Protein AF-D8R9F6-F1 (afdb_monomer_lite)

Radius of gyration: 28.14 Å; chains: 1; bounding box: 73×41×84 Å

Sequence (341 aa):
MALEGVDILVVLQFYEVEEDAKRGVTQLAKLTKAVTLGLVVPGSVVQVAYLDRQGTLKMDRLEAPGFIDITAYSWRLSGMRFYPSHFLGRLWAGAYEIVVLLDYLDFVDPVHGNTPLLAALQCQVPDLTLIKFLVDNGANATVQAKSGVYTVVHCTQTVVDALDDNGKSQAHLKSLAPKELCETENLELLKMLLQLGLSPNKAYQGILALNNALYGRNCMERLQLLLKAGADPTLQDGKGRSALKLVVSMDEQPPEVVRLVARACQERNMIDVKVNPVNTALGRACGFYEPVTCCVLIECGASPFGTFGYPPQDLHTGLKMLFALTDTPLPDCLKFQCSNE

InterPro domains:
  IPR002110 Ankyrin repeat [PS50088] (112-146)
  IPR002110 Ankyrin repeat [SM00248] (112-143)
  IPR002110 Ankyrin repeat [SM00248] (166-202)
  IPR002110 Ankyrin repeat [SM00248] (205-235)
  IPR002110 Ankyrin repeat [SM00248] (239-270)
  IPR036770 Ankyrin repeat-containing domain superfamily [G3DSA:1.25.40.20] (95-316)
  IPR036770 Ankyrin repeat-containing domain superfamily [SSF48403] (105-304)

Structure (mmCIF, N/CA/C/O backbone):
data_AF-D8R9F6-F1
#
_entry.id   AF-D8R9F6-F1
#
loop_
_atom_site.group_PDB
_atom_site.id
_atom_site.type_symbol
_atom_site.label_atom_id
_atom_site.label_alt_id
_atom_site.label_comp_id
_atom_site.label_asym_id
_atom_site.label_entity_id
_atom_site.label_seq_id
_atom_site.pdbx_PDB_ins_code
_atom_site.Cartn_x
_atom_site.Cartn_y
_atom_site.Cartn_z
_atom_site.occupancy
_atom_site.B_iso_or_equiv
_atom_site.auth_seq_id
_atom_site.auth_comp_id
_atom_site.auth_asym_id
_atom_site.auth_atom_id
_atom_site.pdbx_PDB_model_num
ATOM 1 N N . MET A 1 1 ? 17.261 -14.131 -36.207 1.00 30.00 1 MET A N 1
ATOM 2 C CA . MET A 1 1 ? 16.024 -14.169 -37.022 1.00 30.00 1 MET A CA 1
ATOM 3 C C . MET A 1 1 ? 15.838 -12.799 -37.644 1.00 30.00 1 MET A C 1
ATOM 5 O O . MET A 1 1 ? 16.129 -11.828 -36.959 1.00 30.00 1 MET A O 1
ATOM 9 N N . ALA A 1 2 ? 15.394 -12.707 -38.898 1.00 29.33 2 ALA A N 1
ATOM 10 C CA . ALA A 1 2 ? 14.917 -11.431 -39.427 1.00 29.33 2 ALA A CA 1
ATOM 11 C C . ALA A 1 2 ? 13.571 -11.111 -38.760 1.00 29.33 2 ALA A C 1
ATOM 13 O O . ALA A 1 2 ? 12.696 -11.974 -38.712 1.00 29.33 2 ALA A O 1
ATOM 14 N N . LEU A 1 3 ? 13.427 -9.902 -38.219 1.00 39.12 3 LEU A N 1
ATOM 15 C CA . LEU A 1 3 ? 12.202 -9.427 -37.571 1.00 39.12 3 LEU A CA 1
ATOM 16 C C . LEU A 1 3 ? 11.195 -8.941 -38.628 1.00 39.12 3 LEU A C 1
ATOM 18 O O . LEU A 1 3 ? 10.847 -7.765 -38.697 1.00 39.12 3 LEU A O 1
ATOM 22 N N . GLU A 1 4 ? 10.764 -9.846 -39.507 1.00 32.66 4 GLU A N 1
ATOM 23 C CA . GLU A 1 4 ? 9.734 -9.543 -40.502 1.00 32.66 4 GLU A CA 1
ATOM 24 C C . GLU A 1 4 ? 8.377 -9.386 -39.802 1.00 32.66 4 GLU A C 1
ATOM 26 O O . GLU A 1 4 ? 7.860 -10.336 -39.221 1.00 32.66 4 GLU A O 1
ATOM 31 N N . GLY A 1 5 ? 7.830 -8.165 -39.831 1.00 36.94 5 GLY A N 1
ATOM 32 C CA . GLY A 1 5 ? 6.584 -7.800 -39.147 1.00 36.94 5 GLY A CA 1
ATOM 33 C C . GLY A 1 5 ? 6.738 -6.891 -37.919 1.00 36.94 5 GLY A C 1
ATOM 34 O O . GLY A 1 5 ? 5.733 -6.584 -37.292 1.00 36.94 5 GLY A O 1
ATOM 35 N N . VAL A 1 6 ? 7.951 -6.440 -37.571 1.00 37.19 6 VAL A N 1
ATOM 36 C CA . VAL A 1 6 ? 8.135 -5.334 -36.609 1.00 37.19 6 VAL A CA 1
ATOM 37 C C . VAL A 1 6 ? 7.994 -4.011 -37.357 1.00 37.19 6 VAL A C 1
ATOM 39 O O . VAL A 1 6 ? 8.740 -3.775 -38.311 1.00 37.19 6 VAL A O 1
ATOM 42 N N . ASP A 1 7 ? 7.060 -3.150 -36.950 1.00 42.00 7 ASP A N 1
ATOM 43 C CA . ASP A 1 7 ? 6.851 -1.872 -37.629 1.00 42.00 7 ASP A CA 1
ATOM 44 C C . ASP A 1 7 ? 7.810 -0.780 -37.123 1.00 42.00 7 ASP A C 1
ATOM 46 O O . ASP A 1 7 ? 8.210 0.085 -37.917 1.00 42.00 7 ASP A O 1
ATOM 50 N N . ILE A 1 8 ? 8.253 -0.840 -35.861 1.00 47.09 8 ILE A N 1
ATOM 51 C CA . ILE A 1 8 ? 9.260 0.061 -35.295 1.00 47.09 8 ILE A CA 1
ATOM 52 C C . ILE A 1 8 ? 10.141 -0.572 -34.204 1.00 47.09 8 ILE A C 1
ATOM 54 O O . ILE A 1 8 ? 9.682 -1.071 -33.177 1.00 47.09 8 ILE A O 1
ATOM 58 N N . LEU A 1 9 ? 11.455 -0.429 -34.383 1.00 51.16 9 LEU A N 1
ATOM 59 C CA . LEU A 1 9 ? 12.498 -0.813 -33.432 1.00 51.16 9 LEU A CA 1
ATOM 60 C C . LEU A 1 9 ? 13.512 0.340 -33.305 1.00 51.16 9 LEU A C 1
ATOM 62 O O . LEU A 1 9 ? 13.879 0.946 -34.315 1.00 51.16 9 LEU A O 1
ATOM 66 N N . VAL A 1 10 ? 13.941 0.644 -32.073 1.00 55.69 10 VAL A N 1
ATOM 67 C CA . VAL A 1 10 ? 15.038 1.575 -31.765 1.00 55.69 10 VAL A CA 1
ATOM 68 C C . VAL A 1 10 ? 16.055 0.866 -30.865 1.00 55.69 10 VAL A C 1
ATOM 70 O O . VAL A 1 10 ? 15.828 0.666 -29.676 1.00 55.69 10 VAL A O 1
ATOM 73 N N . VAL A 1 11 ? 17.196 0.460 -31.420 1.00 57.38 11 VAL A N 1
ATOM 74 C CA . VAL A 1 11 ? 18.275 -0.159 -30.624 1.00 57.38 11 VAL A CA 1
ATOM 75 C C . VAL A 1 11 ? 19.188 0.929 -30.052 1.00 57.38 11 VAL A C 1
ATOM 77 O O . VAL A 1 11 ? 19.689 1.737 -30.830 1.00 57.38 11 VAL A O 1
ATOM 80 N N . LEU A 1 12 ? 19.440 0.948 -28.736 1.00 61.72 12 LEU A N 1
ATOM 81 C CA . LEU A 1 12 ? 20.473 1.793 -28.120 1.00 61.72 12 LEU A CA 1
ATOM 82 C C . LEU A 1 12 ? 21.724 0.962 -27.810 1.00 61.72 12 LEU A C 1
ATOM 84 O O . LEU A 1 12 ? 21.647 -0.036 -27.090 1.00 61.72 12 LEU A O 1
ATOM 88 N N . GLN A 1 13 ? 22.883 1.403 -28.294 1.00 61.38 13 GLN A N 1
ATOM 89 C CA . GLN A 1 13 ? 24.182 0.794 -27.987 1.00 61.38 13 GLN A CA 1
ATOM 90 C C . GLN A 1 13 ? 25.189 1.858 -27.546 1.00 61.38 13 GLN A C 1
ATOM 92 O O . GLN A 1 13 ? 25.226 2.958 -28.098 1.00 61.38 13 GLN A O 1
ATOM 97 N N . PHE A 1 14 ? 26.020 1.522 -26.560 1.00 65.19 14 PHE A N 1
ATOM 98 C CA . PHE A 1 14 ? 27.049 2.408 -26.014 1.00 65.19 14 PHE A CA 1
ATOM 99 C C . PHE A 1 14 ? 28.437 1.911 -26.415 1.00 65.19 14 PHE A C 1
ATOM 101 O O . PHE A 1 14 ? 28.716 0.716 -26.342 1.00 65.19 14 PHE A O 1
ATOM 108 N N . TYR A 1 15 ? 29.307 2.831 -26.823 1.00 66.25 15 TYR A N 1
ATOM 109 C CA . TYR A 1 15 ? 30.642 2.526 -27.335 1.00 66.25 15 TYR A CA 1
ATOM 110 C C . TYR A 1 15 ? 31.673 3.494 -26.772 1.00 66.25 15 TYR A C 1
ATOM 112 O O . TYR A 1 15 ? 31.429 4.694 -26.737 1.00 66.25 15 TYR A O 1
ATOM 120 N N . GLU A 1 16 ? 32.860 3.015 -26.418 1.00 66.75 16 GLU A N 1
ATOM 121 C CA . GLU A 1 16 ? 33.977 3.895 -26.035 1.00 66.75 16 GLU A CA 1
ATOM 122 C C . GLU A 1 16 ? 34.604 4.598 -27.257 1.00 66.75 16 GLU A C 1
ATOM 124 O O . GLU A 1 16 ? 35.175 5.681 -27.144 1.00 66.75 16 GLU A O 1
ATOM 129 N N . VAL A 1 17 ? 34.478 3.999 -28.448 1.00 74.94 17 VAL A N 1
ATOM 130 C CA . VAL A 1 17 ? 35.145 4.442 -29.681 1.00 74.94 17 VAL A CA 1
ATOM 131 C C . VAL A 1 17 ? 34.124 4.692 -30.793 1.00 74.94 17 VAL A C 1
ATOM 133 O O . VAL A 1 17 ? 33.302 3.834 -31.113 1.00 74.94 17 VAL A O 1
ATOM 136 N N . GLU A 1 18 ? 34.206 5.859 -31.443 1.00 77.00 18 GLU A N 1
ATOM 137 C CA . GLU A 1 18 ? 33.276 6.258 -32.513 1.00 77.00 18 GLU A CA 1
ATOM 138 C C . GLU A 1 18 ? 33.271 5.287 -33.709 1.00 77.00 18 GLU A C 1
ATOM 140 O O . GLU A 1 18 ? 32.223 5.031 -34.299 1.00 77.00 18 GLU A O 1
ATOM 145 N N . GLU A 1 19 ? 34.422 4.719 -34.065 1.00 79.50 19 GLU A N 1
ATOM 146 C CA . GLU A 1 19 ? 34.524 3.759 -35.170 1.00 79.50 19 GLU A CA 1
ATOM 147 C C . GLU A 1 19 ? 33.858 2.412 -34.866 1.00 79.50 19 GLU A C 1
ATOM 149 O O . GLU A 1 19 ? 33.314 1.779 -35.775 1.00 79.50 19 GLU A O 1
ATOM 154 N N . ASP A 1 20 ? 33.845 1.989 -33.602 1.00 71.75 20 ASP A N 1
ATOM 155 C CA . ASP A 1 20 ? 33.122 0.786 -33.192 1.00 71.75 20 ASP A CA 1
ATOM 156 C C . ASP A 1 20 ? 31.616 1.066 -33.111 1.00 71.75 20 ASP A C 1
ATOM 158 O O . ASP A 1 20 ? 30.827 0.225 -33.545 1.00 71.75 20 ASP A O 1
ATOM 162 N N . ALA A 1 21 ? 31.217 2.287 -32.724 1.00 70.38 21 ALA A N 1
ATOM 163 C CA . ALA A 1 21 ? 29.830 2.738 -32.836 1.00 70.38 21 ALA A CA 1
ATOM 164 C C . ALA A 1 21 ? 29.332 2.704 -34.282 1.00 70.38 21 ALA A C 1
ATOM 166 O O . ALA A 1 21 ? 28.317 2.076 -34.574 1.00 70.38 21 ALA A O 1
ATOM 167 N N . LYS A 1 22 ? 30.070 3.307 -35.223 1.00 75.44 22 LYS A N 1
ATOM 168 C CA . LYS A 1 22 ? 29.721 3.267 -36.653 1.00 75.44 22 LYS A CA 1
ATOM 169 C C . LYS A 1 22 ? 29.557 1.835 -37.151 1.00 75.44 22 LYS A C 1
ATOM 171 O O . LYS A 1 22 ? 28.577 1.550 -37.839 1.00 75.44 22 LYS A O 1
ATOM 176 N N . ARG A 1 23 ? 30.488 0.937 -36.808 1.00 73.75 23 ARG A N 1
ATOM 177 C CA . ARG A 1 23 ? 30.450 -0.473 -37.229 1.00 73.75 23 ARG A CA 1
ATOM 178 C C . ARG A 1 23 ? 29.259 -1.220 -36.631 1.00 73.75 23 ARG A C 1
ATOM 180 O O . ARG A 1 23 ? 28.492 -1.803 -37.396 1.00 73.75 23 ARG A O 1
ATOM 187 N N . GLY A 1 24 ? 29.081 -1.173 -35.313 1.00 65.81 24 GLY A N 1
ATOM 188 C CA . GLY A 1 24 ? 28.019 -1.894 -34.612 1.00 65.81 24 GLY A CA 1
ATOM 189 C C . GLY A 1 24 ? 26.623 -1.411 -35.000 1.00 65.81 24 GLY A C 1
ATOM 190 O O . GLY A 1 24 ? 25.808 -2.215 -35.447 1.00 65.81 24 GLY A O 1
ATOM 191 N N . VAL A 1 25 ? 26.387 -0.097 -34.985 1.00 71.38 25 VAL A N 1
ATOM 192 C CA . VAL A 1 25 ? 25.108 0.515 -35.387 1.00 71.38 25 VAL A CA 1
ATOM 193 C C . VAL A 1 25 ? 24.775 0.189 -36.849 1.00 71.38 25 VAL A C 1
ATOM 195 O O . VAL A 1 25 ? 23.655 -0.218 -37.152 1.00 71.38 25 VAL A O 1
ATOM 198 N N . THR A 1 26 ? 25.754 0.269 -37.761 1.00 74.56 26 THR A N 1
ATOM 199 C CA . THR A 1 26 ? 25.575 -0.133 -39.172 1.00 74.56 26 THR A CA 1
ATOM 200 C C . THR A 1 26 ? 25.244 -1.621 -39.308 1.00 74.56 26 THR A C 1
ATOM 202 O O . THR A 1 26 ? 24.436 -2.002 -40.158 1.00 74.56 26 THR A O 1
ATOM 205 N N . GLN A 1 27 ? 25.890 -2.480 -38.518 1.00 68.38 27 GLN A N 1
ATOM 206 C CA . GLN A 1 27 ? 25.684 -3.926 -38.555 1.00 68.38 27 GLN A CA 1
ATOM 207 C C . GLN A 1 27 ? 24.301 -4.304 -38.018 1.00 68.38 27 GLN A C 1
ATOM 209 O O . GLN A 1 27 ? 23.593 -5.066 -38.680 1.00 68.38 27 GLN A O 1
ATOM 214 N N . LEU A 1 28 ? 23.887 -3.746 -36.876 1.00 61.81 28 LEU A N 1
ATOM 215 C CA . LEU A 1 28 ? 22.569 -4.012 -36.308 1.00 61.81 28 LEU A CA 1
ATOM 216 C C . LEU A 1 28 ? 21.457 -3.427 -37.172 1.00 61.81 28 LEU A C 1
ATOM 218 O O . LEU A 1 28 ? 20.555 -4.178 -37.516 1.00 61.81 28 LEU A O 1
ATOM 222 N N . ALA A 1 29 ? 21.542 -2.177 -37.632 1.00 70.75 29 ALA A N 1
ATOM 223 C CA . ALA A 1 29 ? 20.505 -1.592 -38.489 1.00 70.75 29 ALA A CA 1
ATOM 224 C C . ALA A 1 29 ? 20.272 -2.394 -39.788 1.00 70.75 29 ALA A C 1
ATOM 226 O O . ALA A 1 29 ? 19.139 -2.507 -40.256 1.00 70.75 29 ALA A O 1
ATOM 227 N N . LYS A 1 30 ? 21.317 -3.026 -40.350 1.00 70.25 30 LYS A N 1
ATOM 228 C CA . LYS A 1 30 ? 21.185 -3.978 -41.473 1.00 70.25 30 LYS A CA 1
ATOM 229 C C . LYS A 1 30 ? 20.528 -5.298 -41.067 1.00 70.25 30 LYS A C 1
ATOM 231 O O . LYS A 1 30 ? 19.729 -5.831 -41.831 1.00 70.25 30 LYS A O 1
ATOM 236 N N . LEU A 1 31 ? 20.883 -5.833 -39.899 1.00 63.06 31 LEU A N 1
ATOM 237 C CA . LEU A 1 31 ? 20.352 -7.093 -39.369 1.00 63.06 31 LEU A CA 1
ATOM 238 C C . LEU A 1 31 ? 18.863 -6.976 -39.000 1.00 63.06 31 LEU A C 1
ATOM 240 O O . LEU A 1 31 ? 18.083 -7.893 -39.250 1.00 63.06 31 LEU A O 1
ATOM 244 N N . THR A 1 32 ? 18.485 -5.850 -38.397 1.00 58.47 32 THR A N 1
ATOM 245 C CA . THR A 1 32 ? 17.175 -5.611 -37.785 1.00 58.47 32 THR A CA 1
ATOM 246 C C . THR A 1 32 ? 16.224 -4.801 -38.666 1.00 58.47 32 THR A C 1
ATOM 248 O O . THR A 1 32 ? 15.028 -4.791 -38.393 1.00 58.47 32 THR A O 1
ATOM 251 N N . LYS A 1 33 ? 16.735 -4.150 -39.725 1.00 65.88 33 LYS A N 1
ATOM 252 C CA . LYS A 1 33 ? 16.010 -3.215 -40.611 1.00 65.88 33 LYS A CA 1
ATOM 253 C C . LYS A 1 33 ? 15.379 -2.024 -39.871 1.00 65.88 33 LYS A C 1
ATOM 255 O O . LYS A 1 33 ? 14.345 -1.507 -40.288 1.00 65.88 33 LYS A O 1
ATOM 260 N N . ALA A 1 34 ? 16.002 -1.587 -38.780 1.00 63.72 34 ALA A N 1
ATOM 261 C CA . ALA A 1 34 ? 15.410 -0.649 -37.835 1.00 63.72 34 ALA A CA 1
ATOM 262 C C . ALA A 1 34 ? 16.273 0.586 -37.561 1.00 63.72 34 ALA A C 1
ATOM 264 O O . ALA A 1 34 ? 17.464 0.619 -37.882 1.00 63.72 34 ALA A O 1
ATOM 265 N N . VAL A 1 35 ? 15.673 1.595 -36.923 1.00 69.31 35 VAL A N 1
ATOM 266 C CA . VAL A 1 35 ? 16.417 2.750 -36.409 1.00 69.31 35 VAL A CA 1
ATOM 267 C C . VAL A 1 35 ? 17.344 2.255 -35.294 1.00 69.31 35 VAL A C 1
ATOM 269 O O . VAL A 1 35 ? 16.955 1.450 -34.451 1.00 69.31 35 VAL A O 1
ATOM 272 N N . THR A 1 36 ? 18.603 2.677 -35.301 1.00 68.19 36 THR A N 1
ATOM 273 C CA . THR A 1 36 ? 19.603 2.267 -34.303 1.00 68.19 36 THR A CA 1
ATOM 274 C C . THR A 1 36 ? 20.408 3.491 -33.883 1.00 68.19 36 THR A C 1
ATOM 276 O O . THR A 1 36 ? 20.918 4.223 -34.727 1.00 68.19 36 THR A O 1
ATOM 279 N N . LEU A 1 37 ? 20.500 3.733 -32.579 1.00 69.69 37 LEU A N 1
ATOM 280 C CA . LEU A 1 37 ? 21.185 4.862 -31.957 1.00 69.69 37 LEU A CA 1
ATOM 281 C C . LEU A 1 37 ? 22.436 4.347 -31.234 1.00 69.69 37 LEU A C 1
ATOM 283 O O . LEU A 1 37 ? 22.344 3.702 -30.191 1.00 69.69 37 LEU A O 1
ATOM 287 N N . GLY A 1 38 ? 23.615 4.655 -31.769 1.00 68.44 38 GLY A N 1
ATOM 288 C CA . GLY A 1 38 ? 24.884 4.452 -31.073 1.00 68.44 38 GLY A CA 1
ATOM 289 C C . GLY A 1 38 ? 25.311 5.712 -30.342 1.00 68.44 38 GLY A C 1
ATOM 290 O O . GLY A 1 38 ? 25.475 6.762 -30.961 1.00 68.44 38 GLY A O 1
ATOM 291 N N . LEU A 1 39 ? 25.546 5.611 -29.041 1.00 67.25 39 LEU A N 1
ATOM 292 C CA . LEU A 1 39 ? 26.094 6.687 -28.226 1.00 67.25 39 LEU A CA 1
ATOM 293 C C . LEU A 1 39 ? 27.578 6.414 -27.966 1.00 67.25 39 LEU A C 1
ATOM 295 O O . LEU A 1 39 ? 27.941 5.330 -27.510 1.00 67.25 39 LEU A O 1
ATOM 299 N N . VAL A 1 40 ? 28.440 7.392 -28.250 1.00 66.25 40 VAL A N 1
ATOM 300 C CA . VAL A 1 40 ? 29.879 7.293 -27.958 1.00 66.25 40 VAL A CA 1
ATOM 301 C C . VAL A 1 40 ? 30.146 7.882 -26.572 1.00 66.25 40 VAL A C 1
ATOM 303 O O . VAL A 1 40 ? 29.694 8.984 -26.284 1.00 66.25 40 VAL A O 1
ATOM 306 N N . VAL A 1 41 ? 30.881 7.195 -25.701 1.00 59.16 41 VAL A N 1
ATOM 307 C CA . VAL A 1 41 ? 31.075 7.571 -24.291 1.00 59.16 41 VAL A CA 1
ATOM 308 C C . VAL A 1 41 ? 32.545 7.914 -24.010 1.00 59.16 41 VAL A C 1
ATOM 310 O O . VAL A 1 41 ? 33.410 7.115 -24.355 1.00 59.16 41 VAL A O 1
ATOM 313 N N . PRO A 1 42 ? 32.863 9.042 -23.340 1.00 51.91 42 PRO A N 1
ATOM 314 C CA . PRO A 1 42 ? 32.025 10.203 -23.035 1.00 51.91 42 PRO A CA 1
ATOM 315 C C . PRO A 1 42 ? 32.117 11.232 -24.177 1.00 51.91 42 PRO A C 1
ATOM 317 O O . PRO A 1 42 ? 32.564 12.363 -23.991 1.00 51.91 42 PRO A O 1
ATOM 320 N N . GLY A 1 43 ? 31.733 10.831 -25.388 1.00 55.69 43 GLY A N 1
ATOM 321 C CA . GLY A 1 43 ? 31.615 11.744 -26.515 1.00 55.69 43 GLY A CA 1
ATOM 322 C C . GLY A 1 43 ? 30.274 12.469 -26.471 1.00 55.69 43 GLY A C 1
ATOM 323 O O . GLY A 1 43 ? 29.232 11.864 -26.242 1.00 55.69 43 GLY A O 1
ATOM 324 N N . SER A 1 44 ? 30.251 13.754 -26.816 1.00 65.38 44 SER A N 1
ATOM 325 C CA . SER A 1 44 ? 28.993 14.465 -27.097 1.00 65.38 44 SER A CA 1
ATOM 326 C C . SER A 1 44 ? 28.320 13.985 -28.398 1.00 65.38 44 SER A C 1
ATOM 328 O O . SER A 1 44 ? 27.507 14.705 -28.960 1.00 65.38 44 SER A O 1
ATOM 330 N N . VAL A 1 45 ? 28.696 12.824 -28.938 1.00 71.19 45 VAL A N 1
ATOM 331 C CA . VAL A 1 45 ? 28.409 12.394 -30.309 1.00 71.19 45 VAL A CA 1
ATOM 332 C C . VAL A 1 45 ? 27.443 11.218 -30.288 1.00 71.19 45 VAL A C 1
ATOM 334 O O . VAL A 1 45 ? 27.756 10.157 -29.743 1.00 71.19 45 VAL A O 1
ATOM 337 N N . VAL A 1 46 ? 26.292 11.389 -30.937 1.00 76.25 46 VAL A N 1
ATOM 338 C CA . VAL A 1 46 ? 25.341 10.302 -31.198 1.00 76.25 46 VAL A CA 1
ATOM 339 C C . VAL A 1 46 ? 25.343 9.974 -32.688 1.00 76.25 46 VAL A C 1
ATOM 341 O O . VAL A 1 46 ? 25.245 10.864 -33.531 1.00 76.25 46 VAL A O 1
ATOM 344 N N . GLN A 1 47 ? 25.473 8.689 -33.002 1.00 82.00 47 GLN A N 1
ATOM 345 C CA . GLN A 1 47 ? 25.400 8.119 -34.345 1.00 82.00 47 GLN A CA 1
ATOM 346 C C . GLN A 1 47 ? 24.008 7.507 -34.535 1.00 82.00 47 GLN A C 1
ATOM 348 O O . GLN A 1 47 ? 23.605 6.639 -33.762 1.00 82.00 47 GLN A O 1
ATOM 353 N N . VAL A 1 48 ? 23.272 7.937 -35.555 1.00 80.00 48 VAL A N 1
ATOM 354 C CA . VAL A 1 48 ? 21.902 7.492 -35.840 1.00 80.00 48 VAL A CA 1
ATOM 355 C C . VAL A 1 48 ? 21.878 6.745 -37.168 1.00 80.00 48 VAL A C 1
ATOM 357 O O . VAL A 1 48 ? 22.002 7.360 -38.224 1.00 80.00 48 VAL A O 1
ATOM 360 N N . ALA A 1 49 ? 21.689 5.427 -37.135 1.00 79.88 49 ALA A N 1
ATOM 361 C CA . ALA A 1 49 ? 21.331 4.648 -38.315 1.00 79.88 49 ALA A CA 1
ATOM 362 C C . ALA A 1 49 ? 19.815 4.615 -38.501 1.00 79.88 49 ALA A C 1
ATOM 364 O O . ALA A 1 49 ? 19.069 4.426 -37.539 1.00 79.88 49 ALA A O 1
ATOM 365 N N . TYR A 1 50 ? 19.358 4.712 -39.744 1.00 79.81 50 TYR A N 1
ATOM 366 C CA . TYR A 1 50 ? 17.948 4.553 -40.097 1.00 79.81 50 TYR A CA 1
ATOM 367 C C . TYR A 1 50 ? 17.791 4.103 -41.551 1.00 79.81 50 TYR A C 1
ATOM 369 O O . TYR A 1 50 ? 18.707 4.251 -42.360 1.00 79.81 50 TYR A O 1
ATOM 377 N N . LEU A 1 51 ? 16.630 3.545 -41.895 1.00 76.19 51 LEU A N 1
ATOM 378 C CA . LEU A 1 51 ? 16.265 3.282 -43.287 1.00 76.19 51 LEU A CA 1
ATOM 379 C C . LEU A 1 51 ? 15.436 4.451 -43.822 1.00 76.19 51 LEU A C 1
ATOM 381 O O . LEU A 1 51 ? 14.448 4.850 -43.206 1.00 76.19 51 LEU A O 1
ATOM 385 N N . ASP A 1 52 ? 15.816 4.990 -44.978 1.00 75.94 52 ASP A N 1
ATOM 386 C CA . ASP A 1 52 ? 14.993 5.978 -45.674 1.00 75.94 52 ASP A CA 1
ATOM 387 C C . ASP A 1 52 ? 13.754 5.339 -46.336 1.00 75.94 52 ASP A C 1
ATOM 389 O O . ASP A 1 52 ? 13.540 4.125 -46.306 1.00 75.94 52 ASP A O 1
ATOM 393 N N . ARG A 1 53 ? 12.913 6.163 -46.978 1.00 71.62 53 ARG A N 1
ATOM 394 C CA . ARG A 1 53 ? 11.684 5.700 -47.657 1.00 71.62 53 ARG A CA 1
ATOM 395 C C . ARG A 1 53 ? 11.928 4.711 -48.807 1.00 71.62 53 ARG A C 1
ATOM 397 O O . ARG A 1 53 ? 10.965 4.127 -49.293 1.00 71.62 53 ARG A O 1
ATOM 404 N N . GLN A 1 54 ? 13.169 4.549 -49.263 1.00 77.81 54 GLN A N 1
ATOM 405 C CA . GLN A 1 54 ? 13.567 3.598 -50.303 1.00 77.81 54 GLN A CA 1
ATOM 406 C C . GLN A 1 54 ? 14.193 2.325 -49.703 1.00 77.81 54 GLN A C 1
ATOM 408 O O . GLN A 1 54 ? 14.644 1.458 -50.447 1.00 77.81 54 GLN A O 1
ATOM 413 N N . GLY A 1 55 ? 14.233 2.200 -48.371 1.00 72.25 55 GLY A N 1
ATOM 414 C CA . GLY A 1 55 ? 14.903 1.105 -47.670 1.00 72.25 55 GLY A CA 1
ATOM 415 C C . GLY A 1 55 ? 16.428 1.226 -47.670 1.00 72.25 55 GLY A C 1
ATOM 416 O O . GLY A 1 55 ? 17.113 0.252 -47.358 1.00 72.25 55 GLY A O 1
ATOM 417 N N . THR A 1 56 ? 16.981 2.393 -48.020 1.00 80.75 56 THR A N 1
ATOM 418 C CA . THR A 1 56 ? 18.432 2.613 -48.027 1.00 80.75 56 THR A CA 1
ATOM 419 C C . THR A 1 56 ? 18.896 3.013 -46.635 1.00 80.75 56 THR A C 1
ATOM 421 O O . THR A 1 56 ? 18.342 3.930 -46.031 1.00 80.75 56 THR A O 1
ATOM 424 N N . LEU A 1 57 ? 19.949 2.359 -46.140 1.00 81.12 57 LEU A N 1
ATOM 425 C CA . LEU A 1 57 ? 20.569 2.723 -44.870 1.00 81.12 57 LEU A CA 1
ATOM 426 C C . LEU A 1 57 ? 21.221 4.111 -44.955 1.00 81.12 57 LEU A C 1
ATOM 428 O O . LEU A 1 57 ? 22.065 4.365 -45.819 1.00 81.12 57 LEU A O 1
ATOM 432 N N . LYS A 1 58 ? 20.850 4.981 -44.021 1.00 85.62 58 LYS A N 1
ATOM 433 C CA . LYS A 1 58 ? 21.431 6.299 -43.767 1.00 85.62 58 LYS A CA 1
ATOM 434 C C . LYS A 1 58 ? 22.063 6.323 -42.378 1.00 85.62 58 LYS A C 1
ATOM 436 O O . LYS A 1 58 ? 21.707 5.521 -41.518 1.00 85.62 58 LYS A O 1
ATOM 441 N N . MET A 1 59 ? 23.024 7.225 -42.206 1.00 85.00 59 MET A N 1
ATOM 442 C CA . MET A 1 59 ? 23.820 7.407 -40.995 1.00 85.00 59 MET A CA 1
ATOM 443 C C . MET A 1 59 ? 23.990 8.904 -40.755 1.00 85.00 59 MET A C 1
ATOM 445 O O . MET A 1 59 ? 24.693 9.552 -41.530 1.00 85.00 59 MET A O 1
ATOM 449 N N . ASP A 1 60 ? 23.399 9.423 -39.684 1.00 86.44 60 ASP A N 1
ATOM 450 C CA . ASP A 1 60 ? 23.553 10.818 -39.267 1.00 86.44 60 ASP A CA 1
ATOM 451 C C . ASP A 1 60 ? 24.359 10.912 -37.967 1.00 86.44 60 ASP A C 1
ATOM 453 O O . ASP A 1 60 ? 24.239 10.072 -37.074 1.00 86.44 60 ASP A O 1
ATOM 457 N N . ARG A 1 61 ? 25.192 11.952 -37.854 1.00 86.88 61 ARG A N 1
ATOM 458 C CA . ARG A 1 61 ? 26.043 12.227 -36.688 1.00 86.88 61 ARG A CA 1
ATOM 459 C C . ARG A 1 61 ? 25.575 13.520 -36.036 1.00 86.88 61 ARG A C 1
ATOM 461 O O . ARG A 1 61 ? 25.579 14.568 -36.676 1.00 86.88 61 ARG A O 1
ATOM 468 N N . LEU A 1 62 ? 25.183 13.441 -34.770 1.00 82.62 62 LEU A N 1
ATOM 469 C CA . LEU A 1 62 ? 24.679 14.566 -33.989 1.00 82.62 62 LEU A CA 1
ATOM 470 C C . LEU A 1 62 ? 25.684 14.922 -32.894 1.00 82.62 62 LEU A C 1
ATOM 472 O O . LEU A 1 62 ? 26.010 14.078 -32.059 1.00 82.62 62 LEU A O 1
ATOM 476 N N . GLU A 1 63 ? 26.153 16.168 -32.885 1.00 80.94 63 GLU A N 1
ATOM 477 C CA . GLU A 1 63 ? 27.065 16.692 -31.863 1.00 80.94 63 GLU A CA 1
ATOM 478 C C . GLU A 1 63 ? 26.294 17.503 -30.810 1.00 80.94 63 GLU A C 1
ATOM 480 O O . GLU A 1 63 ? 25.484 18.369 -31.132 1.00 80.94 63 GLU A O 1
ATOM 485 N N . ALA A 1 64 ? 26.526 17.168 -29.541 1.00 73.25 64 ALA A N 1
ATOM 486 C CA . ALA A 1 64 ? 25.849 17.664 -28.343 1.00 73.25 64 ALA A CA 1
ATOM 487 C C . ALA A 1 64 ? 24.302 17.777 -28.430 1.00 73.25 64 ALA A C 1
ATOM 489 O O . ALA A 1 64 ? 23.749 18.785 -27.979 1.00 73.25 64 ALA A O 1
ATOM 490 N N . PRO A 1 65 ? 23.564 16.778 -28.968 1.00 73.06 65 PRO A N 1
ATOM 491 C CA . PRO A 1 65 ? 22.110 16.865 -29.075 1.00 73.06 65 PRO A CA 1
ATOM 492 C C . PRO A 1 65 ? 21.446 16.902 -27.690 1.00 73.06 65 PRO A C 1
ATOM 494 O O . PRO A 1 65 ? 21.454 15.915 -26.954 1.00 73.06 65 PRO A O 1
ATOM 497 N N . GLY A 1 66 ? 20.812 18.031 -27.354 1.00 67.06 66 GLY A N 1
ATOM 498 C CA . GLY A 1 66 ? 20.005 18.158 -26.132 1.00 67.06 66 GLY A CA 1
ATOM 499 C C . GLY A 1 66 ? 18.792 17.218 -26.122 1.00 67.06 66 GLY A C 1
ATOM 500 O O . GLY A 1 66 ? 18.377 16.750 -25.064 1.00 67.06 66 GLY A O 1
ATOM 501 N N . PHE A 1 67 ? 18.263 16.908 -27.308 1.00 67.62 67 PHE A N 1
ATOM 502 C CA . PHE A 1 67 ? 17.381 15.777 -27.584 1.00 67.62 67 PHE A CA 1
ATOM 503 C C . PHE A 1 67 ? 17.519 15.369 -29.058 1.00 67.62 67 PHE A C 1
ATOM 505 O O . PHE A 1 67 ? 18.038 16.130 -29.875 1.00 67.62 67 PHE A O 1
ATOM 512 N N . ILE A 1 68 ? 17.042 14.175 -29.393 1.00 71.19 68 ILE A N 1
ATOM 513 C CA . ILE A 1 68 ? 16.973 13.625 -30.746 1.00 71.19 68 ILE A CA 1
ATOM 514 C C . ILE A 1 68 ? 15.498 13.411 -31.067 1.00 71.19 68 ILE A C 1
ATOM 516 O O . ILE A 1 68 ? 14.823 12.627 -30.401 1.00 71.19 68 ILE A O 1
ATOM 520 N N . ASP A 1 69 ? 14.983 14.129 -32.061 1.00 71.81 69 ASP A N 1
ATOM 521 C CA . ASP A 1 69 ? 13.610 13.947 -32.526 1.00 71.81 69 ASP A CA 1
ATOM 522 C C . ASP A 1 69 ? 13.541 12.694 -33.410 1.00 71.81 69 ASP A C 1
ATOM 524 O O . ASP A 1 69 ? 14.065 12.681 -34.526 1.00 71.81 69 ASP A O 1
ATOM 528 N N . ILE A 1 70 ? 12.947 11.610 -32.905 1.00 69.56 70 ILE A N 1
ATOM 529 C CA . ILE A 1 70 ? 12.970 10.321 -33.612 1.00 69.56 70 ILE A CA 1
ATOM 530 C C . ILE A 1 70 ? 12.019 10.325 -34.824 1.00 69.56 70 ILE A C 1
ATOM 532 O O . ILE A 1 70 ? 12.174 9.505 -35.733 1.00 69.56 70 ILE A O 1
ATOM 536 N N . THR A 1 71 ? 11.108 11.308 -34.908 1.00 65.56 71 THR A N 1
ATOM 537 C CA . THR A 1 71 ? 10.240 11.532 -36.081 1.00 65.56 71 THR A CA 1
ATOM 538 C C . THR A 1 71 ? 11.032 11.778 -37.363 1.00 65.56 71 THR A C 1
ATOM 540 O O . THR A 1 71 ? 10.587 11.393 -38.446 1.00 65.56 71 THR A O 1
ATOM 543 N N . ALA A 1 72 ? 12.214 12.395 -37.248 1.00 71.25 72 ALA A N 1
ATOM 544 C CA . ALA A 1 72 ? 13.079 12.716 -38.379 1.00 71.25 72 ALA A CA 1
ATOM 545 C C . ALA A 1 72 ? 13.622 11.450 -39.066 1.00 71.25 72 ALA A C 1
ATOM 547 O O . ALA A 1 72 ? 13.846 11.447 -40.276 1.00 71.25 72 ALA A O 1
ATOM 548 N N . TYR A 1 73 ? 13.786 10.371 -38.295 1.00 74.25 73 TYR A N 1
ATOM 549 C CA . TYR A 1 73 ? 14.397 9.111 -38.724 1.00 74.25 73 TYR A CA 1
ATOM 550 C C . TYR A 1 73 ? 13.364 8.030 -39.054 1.00 74.25 73 TYR A C 1
ATOM 552 O O . TYR A 1 73 ? 13.646 7.125 -39.838 1.00 74.25 73 TYR A O 1
ATOM 560 N N . SER A 1 74 ? 12.150 8.131 -38.505 1.00 64.25 74 SER A N 1
ATOM 561 C CA . SER A 1 74 ? 11.012 7.309 -38.910 1.00 64.25 74 SER A CA 1
ATOM 562 C C . SER A 1 74 ? 9.702 8.082 -38.799 1.00 64.25 74 SER A C 1
ATOM 564 O O . SER A 1 74 ? 9.292 8.501 -37.719 1.00 64.25 74 SER A O 1
ATOM 566 N N . TRP A 1 75 ? 8.975 8.174 -39.915 1.00 57.28 75 TRP A N 1
ATOM 567 C CA . TRP A 1 75 ? 7.630 8.764 -39.967 1.00 57.28 75 TRP A CA 1
ATOM 568 C C . TRP A 1 75 ? 6.606 8.019 -39.095 1.00 57.28 75 TRP A C 1
ATOM 570 O O . TRP A 1 75 ? 5.547 8.565 -38.800 1.00 57.28 75 TRP A O 1
ATOM 580 N N . ARG A 1 76 ? 6.926 6.785 -38.683 1.00 50.38 76 ARG A N 1
ATOM 581 C CA . ARG A 1 76 ? 6.116 5.963 -37.777 1.00 50.38 76 ARG A CA 1
ATOM 582 C C . ARG A 1 76 ? 6.242 6.405 -36.309 1.00 50.38 76 ARG A C 1
ATOM 584 O O . ARG A 1 76 ? 5.385 6.068 -35.508 1.00 50.38 76 ARG A O 1
ATOM 591 N N . LEU A 1 77 ? 7.269 7.192 -35.963 1.00 50.59 77 LEU A N 1
ATOM 592 C CA . LEU A 1 77 ? 7.589 7.641 -34.598 1.00 50.59 77 LEU A CA 1
ATOM 593 C C . LEU A 1 77 ? 7.061 9.048 -34.277 1.00 50.59 77 LEU A C 1
ATOM 595 O O . LEU A 1 77 ? 7.761 9.861 -33.673 1.00 50.59 77 LEU A O 1
ATOM 599 N N . SER A 1 78 ? 5.838 9.364 -34.712 1.00 51.00 78 SER A N 1
ATOM 600 C CA . SER A 1 78 ? 5.242 10.705 -34.605 1.00 51.00 78 SER A CA 1
ATOM 601 C C . SER A 1 78 ? 5.237 11.257 -33.168 1.00 51.00 78 SER A C 1
ATOM 603 O O . SER A 1 78 ? 4.633 10.663 -32.280 1.00 51.00 78 SER A O 1
ATOM 605 N N . GLY A 1 79 ? 5.848 12.429 -32.957 1.00 51.56 79 GLY A N 1
ATOM 606 C CA . GLY A 1 79 ? 5.873 13.151 -31.676 1.00 51.56 79 GLY A CA 1
ATOM 607 C C . GLY A 1 79 ? 7.004 12.780 -30.705 1.00 51.56 79 GLY A C 1
ATOM 608 O O . GLY A 1 79 ? 7.054 13.342 -29.611 1.00 51.56 79 GLY A O 1
ATOM 609 N N . MET A 1 80 ? 7.909 11.864 -31.065 1.00 53.44 80 MET A N 1
ATOM 610 C CA . MET A 1 80 ? 8.853 11.270 -30.109 1.00 53.44 80 MET A CA 1
ATOM 611 C C . MET A 1 80 ? 10.205 11.983 -30.007 1.00 53.44 80 MET A C 1
ATOM 613 O O . MET A 1 80 ? 10.865 12.253 -31.008 1.00 53.44 80 MET A O 1
ATOM 617 N N . ARG A 1 81 ? 10.673 12.200 -28.770 1.00 61.06 81 ARG A N 1
ATOM 618 C CA . ARG A 1 81 ? 11.986 12.788 -28.460 1.00 61.06 81 ARG A CA 1
ATOM 619 C C . ARG A 1 81 ? 12.780 11.889 -27.518 1.00 61.06 81 ARG A C 1
ATOM 621 O O . ARG A 1 81 ? 12.324 11.579 -26.421 1.00 61.06 81 ARG A O 1
ATOM 628 N N . PHE A 1 82 ? 13.979 11.511 -27.939 1.00 64.06 82 PHE A N 1
ATOM 629 C CA . PHE A 1 82 ? 14.968 10.797 -27.136 1.00 64.06 82 PHE A CA 1
ATOM 630 C C . PHE A 1 82 ? 15.935 11.792 -26.483 1.00 64.06 82 PHE A C 1
ATOM 632 O O . PHE A 1 82 ? 16.347 12.756 -27.121 1.00 64.06 82 PHE A O 1
ATOM 639 N N . TYR A 1 83 ? 16.328 11.559 -25.231 1.00 63.25 83 TYR A N 1
ATOM 640 C CA . TYR A 1 83 ? 17.195 12.461 -24.466 1.00 63.25 83 TYR A CA 1
ATOM 641 C C . TYR A 1 83 ? 18.490 11.730 -24.067 1.00 63.25 83 TYR A C 1
ATOM 643 O O . TYR A 1 83 ? 18.503 11.025 -23.056 1.00 63.25 83 TYR A O 1
ATOM 651 N N . PRO A 1 84 ? 19.592 11.879 -24.836 1.00 58.81 84 PRO A N 1
ATOM 652 C CA . PRO A 1 84 ? 20.855 11.171 -24.585 1.00 58.81 84 PRO A CA 1
ATOM 653 C C . PRO A 1 84 ? 21.411 11.390 -23.171 1.00 58.81 84 PRO A C 1
ATOM 655 O O . PRO A 1 84 ? 21.964 10.479 -22.557 1.00 58.81 84 PRO A O 1
ATOM 658 N N . SER A 1 85 ? 21.208 12.593 -22.629 1.00 54.94 85 SER A N 1
ATOM 659 C CA . SER A 1 85 ? 21.623 13.000 -21.283 1.00 54.94 85 SER A CA 1
ATOM 660 C C . SER A 1 85 ? 21.045 12.136 -20.159 1.00 54.94 85 SER A C 1
ATOM 662 O O . SER A 1 85 ? 21.696 12.004 -19.126 1.00 54.94 85 SER A O 1
ATOM 664 N N . HIS A 1 86 ? 19.873 11.517 -20.346 1.00 53.50 86 HIS A N 1
ATOM 665 C CA . HIS A 1 86 ? 19.262 10.652 -19.328 1.00 53.50 86 HIS A CA 1
ATOM 666 C C . HIS A 1 86 ? 20.079 9.365 -19.117 1.00 53.50 86 HIS A C 1
ATOM 668 O O . HIS A 1 86 ? 20.169 8.856 -18.005 1.00 53.50 86 HIS A O 1
ATOM 674 N N . PHE A 1 87 ? 20.749 8.876 -20.165 1.00 50.81 87 PHE A N 1
ATOM 675 C CA . PHE A 1 87 ? 21.533 7.638 -20.125 1.00 50.81 87 PHE A CA 1
ATOM 676 C C . PHE A 1 87 ? 23.012 7.871 -19.776 1.00 50.81 87 PHE A C 1
ATOM 678 O O . PHE A 1 87 ? 23.675 6.981 -19.244 1.00 50.81 87 PHE A O 1
ATOM 685 N N . LEU A 1 88 ? 23.527 9.085 -20.001 1.00 47.41 88 LEU A N 1
ATOM 686 C CA . LEU A 1 88 ? 24.937 9.461 -19.801 1.00 47.41 88 LEU A CA 1
ATOM 687 C C . LEU A 1 88 ? 25.383 9.582 -18.325 1.00 47.41 88 LEU A C 1
ATOM 689 O O . LEU A 1 88 ? 26.501 10.018 -18.062 1.00 47.41 88 LEU A O 1
ATOM 693 N N . GLY A 1 89 ? 24.536 9.213 -17.356 1.00 41.66 89 GLY A N 1
ATOM 694 C CA . GLY A 1 89 ? 24.804 9.425 -15.929 1.00 41.66 89 GLY A CA 1
ATOM 695 C C . GLY A 1 89 ? 25.163 8.194 -15.087 1.00 41.66 89 GLY A C 1
ATOM 696 O O . GLY A 1 89 ? 25.948 8.337 -14.151 1.00 41.66 89 GLY A O 1
ATOM 697 N N . ARG A 1 90 ? 24.529 7.024 -15.304 1.00 42.00 90 ARG A N 1
ATOM 698 C CA . ARG A 1 90 ? 24.462 5.966 -14.257 1.00 42.00 90 ARG A CA 1
ATOM 699 C C . ARG A 1 90 ? 24.464 4.494 -14.712 1.00 42.00 90 ARG A C 1
ATOM 701 O O . ARG A 1 90 ? 24.277 3.619 -13.877 1.00 42.00 90 ARG A O 1
ATOM 708 N N . LEU A 1 91 ? 24.755 4.186 -15.977 1.00 39.81 91 LEU A N 1
ATOM 709 C CA . LEU A 1 91 ? 24.852 2.799 -16.485 1.00 39.81 91 LEU A CA 1
ATOM 710 C C . LEU A 1 91 ? 26.255 2.164 -16.313 1.00 39.81 91 LEU A C 1
ATOM 712 O O . LEU A 1 91 ? 26.694 1.358 -17.123 1.00 39.81 91 LEU A O 1
ATOM 716 N N . TRP A 1 92 ? 26.990 2.524 -15.258 1.00 43.12 92 TRP A N 1
ATOM 717 C CA . TRP A 1 92 ? 28.409 2.158 -15.066 1.00 43.12 92 TRP A CA 1
ATOM 718 C C . TRP A 1 92 ? 28.639 0.762 -14.441 1.00 43.12 92 TRP A C 1
ATOM 720 O O . TRP A 1 92 ? 29.674 0.514 -13.826 1.00 43.12 92 TRP A O 1
ATOM 730 N N . ALA A 1 93 ? 27.684 -0.163 -14.575 1.00 33.75 93 ALA A N 1
ATOM 731 C CA . ALA A 1 93 ? 27.735 -1.499 -13.967 1.00 33.75 93 ALA A CA 1
ATOM 732 C C . ALA A 1 93 ? 27.234 -2.596 -14.927 1.00 33.75 93 ALA A C 1
ATOM 734 O O . ALA A 1 93 ? 26.295 -3.332 -14.624 1.00 33.75 93 ALA A O 1
ATOM 735 N N . GLY A 1 94 ? 27.876 -2.683 -16.094 1.00 34.78 94 GLY A N 1
ATOM 736 C CA . GLY A 1 94 ? 27.573 -3.652 -17.151 1.00 34.78 94 GLY A CA 1
ATOM 737 C C . GLY A 1 94 ? 27.192 -2.963 -18.459 1.00 34.78 94 GLY A C 1
ATOM 738 O O . GLY A 1 94 ? 26.417 -2.011 -18.466 1.00 34.78 94 GLY A O 1
ATOM 739 N N . ALA A 1 95 ? 27.752 -3.439 -19.572 1.00 32.97 95 ALA A N 1
ATOM 740 C CA . ALA A 1 95 ? 27.394 -2.965 -20.903 1.00 32.97 95 ALA A CA 1
ATOM 741 C C . ALA A 1 95 ? 26.034 -3.557 -21.312 1.00 32.97 95 ALA A C 1
ATOM 743 O O . ALA A 1 95 ? 25.974 -4.627 -21.913 1.00 32.97 95 ALA A O 1
ATOM 744 N N . TYR A 1 96 ? 24.947 -2.874 -20.955 1.00 38.34 96 TYR A N 1
ATOM 745 C CA . TYR A 1 96 ? 23.599 -3.241 -21.387 1.00 38.34 96 TYR A CA 1
ATOM 746 C C . TYR A 1 96 ? 23.284 -2.593 -22.739 1.00 38.34 96 TYR A C 1
ATOM 748 O O . TYR A 1 96 ? 23.280 -1.366 -22.864 1.00 38.34 96 TYR A O 1
ATOM 756 N N . GLU A 1 97 ? 22.972 -3.412 -23.744 1.00 38.59 97 GLU A N 1
ATOM 757 C CA . GLU A 1 97 ? 22.259 -2.945 -24.933 1.00 38.59 97 GLU A CA 1
ATOM 758 C C . GLU A 1 97 ? 20.815 -2.640 -24.523 1.00 38.59 97 GLU A C 1
ATOM 760 O O . GLU A 1 97 ? 20.055 -3.543 -24.174 1.00 38.59 97 GLU A O 1
ATOM 765 N N . ILE A 1 98 ? 20.418 -1.367 -24.536 1.00 41.84 98 ILE A N 1
ATOM 766 C CA . ILE A 1 98 ? 19.042 -0.992 -24.200 1.00 41.84 98 ILE A CA 1
ATOM 767 C C . ILE A 1 98 ? 18.235 -1.019 -25.498 1.00 41.84 98 ILE A C 1
ATOM 769 O O . ILE A 1 98 ? 18.144 -0.037 -26.235 1.00 41.84 98 ILE A O 1
ATOM 773 N N . VAL A 1 99 ? 17.654 -2.177 -25.801 1.00 42.41 99 VAL A N 1
ATOM 774 C CA . VAL A 1 99 ? 16.752 -2.347 -26.945 1.00 42.41 99 VAL A CA 1
ATOM 775 C C . VAL A 1 99 ? 15.402 -1.702 -26.615 1.00 42.41 99 VAL A C 1
ATOM 777 O O . VAL A 1 99 ? 14.550 -2.308 -25.969 1.00 42.41 99 VAL A O 1
ATOM 780 N N . VAL A 1 100 ? 15.192 -0.463 -27.067 1.00 45.41 100 VAL A N 1
ATOM 781 C CA . VAL A 1 100 ? 13.907 0.245 -26.960 1.00 45.41 100 VAL A CA 1
ATOM 782 C C . VAL A 1 100 ? 13.074 -0.057 -28.206 1.00 45.41 100 VAL A C 1
ATOM 784 O O . VAL A 1 100 ? 12.935 0.743 -29.132 1.00 45.41 100 VAL A O 1
ATOM 787 N N . LEU A 1 101 ? 12.496 -1.254 -28.247 1.00 47.34 101 LEU A N 1
ATOM 788 C CA . LEU A 1 101 ? 11.385 -1.515 -29.155 1.00 47.34 101 LEU A CA 1
ATOM 789 C C . LEU A 1 101 ? 10.204 -0.643 -28.725 1.00 47.34 101 LEU A C 1
ATOM 791 O O . LEU A 1 101 ? 9.697 -0.793 -27.621 1.00 47.34 101 LEU A O 1
ATOM 795 N N . LEU A 1 102 ? 9.754 0.262 -29.590 1.00 42.06 102 LEU A N 1
ATOM 796 C CA . LEU A 1 102 ? 8.603 1.116 -29.278 1.00 42.06 102 LEU A CA 1
ATOM 797 C C . LEU A 1 102 ? 7.275 0.400 -29.572 1.00 42.06 102 LEU A C 1
ATOM 799 O O . LEU A 1 102 ? 6.306 0.623 -28.857 1.00 42.06 102 LEU A O 1
ATOM 803 N N . ASP A 1 103 ? 7.283 -0.574 -30.491 1.00 38.16 103 ASP A N 1
ATOM 804 C CA . ASP A 1 103 ? 6.206 -1.568 -30.642 1.00 38.16 103 ASP A CA 1
ATOM 805 C C . ASP A 1 103 ? 6.261 -2.691 -29.583 1.00 38.16 103 ASP A C 1
ATOM 807 O O . ASP A 1 103 ? 5.306 -3.447 -29.427 1.00 38.16 103 ASP A O 1
ATOM 811 N N . TYR A 1 104 ? 7.384 -2.838 -28.868 1.00 45.19 104 TYR A N 1
ATOM 812 C CA . TYR A 1 104 ? 7.557 -3.813 -27.784 1.00 45.19 104 TYR A CA 1
ATOM 813 C C . TYR A 1 104 ? 8.253 -3.145 -26.587 1.00 45.19 104 TYR A C 1
ATOM 815 O O . TYR A 1 104 ? 9.357 -3.527 -26.196 1.00 45.19 104 TYR A O 1
ATOM 823 N N . LEU A 1 105 ? 7.580 -2.195 -25.935 1.00 49.09 105 LEU A N 1
ATOM 824 C CA . LEU A 1 105 ? 7.968 -1.763 -24.578 1.00 49.09 105 LEU A CA 1
ATOM 825 C C . LEU A 1 105 ? 7.954 -2.937 -23.575 1.00 49.09 105 LEU A C 1
ATOM 827 O O . LEU A 1 105 ? 8.590 -2.894 -22.522 1.00 49.09 105 LEU A O 1
ATOM 831 N N . ASP A 1 106 ? 7.266 -3.999 -23.985 1.00 49.22 106 ASP A N 1
ATOM 832 C CA . ASP A 1 106 ? 7.102 -5.295 -23.349 1.00 49.22 106 ASP A CA 1
ATOM 833 C C . ASP A 1 106 ? 8.067 -6.356 -23.910 1.00 49.22 106 ASP A C 1
ATOM 835 O O . ASP A 1 106 ? 7.915 -7.548 -23.637 1.00 49.22 106 ASP A O 1
ATOM 839 N N . PHE A 1 107 ? 9.051 -5.952 -24.726 1.00 49.56 107 PHE A N 1
ATOM 840 C CA . PHE A 1 107 ? 10.122 -6.835 -25.180 1.00 49.56 107 PHE A CA 1
ATOM 841 C C . PHE A 1 107 ? 10.813 -7.413 -23.963 1.00 49.56 107 PHE A C 1
ATOM 843 O O . PHE A 1 107 ? 11.266 -6.667 -23.099 1.00 49.56 107 PHE A O 1
ATOM 850 N N . VAL A 1 108 ? 10.928 -8.734 -23.923 1.00 50.44 108 VAL A N 1
ATOM 851 C CA . VAL A 1 108 ? 11.663 -9.380 -22.855 1.00 50.44 108 VAL A CA 1
ATOM 852 C C . VAL A 1 108 ? 13.045 -9.761 -23.343 1.00 50.44 108 VAL A C 1
ATOM 854 O O . VAL A 1 108 ? 13.191 -10.566 -24.264 1.00 50.44 108 VAL A O 1
ATOM 857 N N . ASP A 1 109 ? 14.042 -9.176 -22.689 1.00 44.31 109 ASP A N 1
ATOM 858 C CA . ASP A 1 109 ? 15.445 -9.471 -22.916 1.00 44.31 109 ASP A CA 1
ATOM 859 C C . ASP A 1 109 ? 15.722 -10.985 -22.774 1.00 44.31 109 ASP A C 1
ATOM 861 O O . ASP A 1 109 ? 15.387 -11.574 -21.739 1.00 44.31 109 ASP A O 1
ATOM 865 N N . PRO A 1 110 ? 16.331 -11.634 -23.786 1.00 38.34 110 PRO A N 1
ATOM 866 C CA . PRO A 1 110 ? 16.585 -13.072 -23.774 1.00 38.34 110 PRO A CA 1
ATOM 867 C C . PRO A 1 110 ? 17.699 -13.510 -22.810 1.00 38.34 110 PRO A C 1
ATOM 869 O O . PRO A 1 110 ? 17.875 -14.713 -22.631 1.00 38.34 110 PRO A O 1
ATOM 872 N N . VAL A 1 111 ? 18.463 -12.586 -22.213 1.00 38.97 111 VAL A N 1
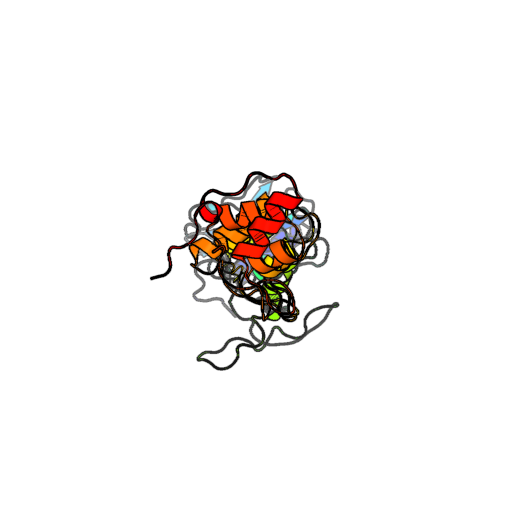ATOM 873 C CA . VAL A 1 111 ? 19.547 -12.910 -21.265 1.00 38.97 111 VAL A CA 1
ATOM 874 C C . VAL A 1 111 ? 19.031 -12.975 -19.824 1.00 38.97 111 VAL A C 1
ATOM 876 O O . VAL A 1 111 ? 19.404 -13.873 -19.070 1.00 38.97 111 VAL A O 1
ATOM 879 N N . HIS A 1 112 ? 18.165 -12.040 -19.438 1.00 44.16 112 HIS A N 1
ATOM 880 C CA . HIS A 1 112 ? 17.710 -11.834 -18.062 1.00 44.16 112 HIS A CA 1
ATOM 881 C C . HIS A 1 112 ? 16.217 -12.087 -17.852 1.00 44.16 112 HIS A C 1
ATOM 883 O O . HIS A 1 112 ? 15.779 -12.218 -16.709 1.00 44.16 112 HIS A O 1
ATOM 889 N N . GLY A 1 113 ? 15.414 -12.141 -18.915 1.00 45.50 113 GLY A N 1
ATOM 890 C CA . GLY A 1 113 ? 13.968 -12.276 -18.782 1.00 45.50 113 GLY A CA 1
ATOM 891 C C . GLY A 1 113 ? 13.275 -11.010 -18.260 1.00 45.50 113 GLY A C 1
ATOM 892 O O . GLY A 1 113 ? 12.219 -11.098 -17.642 1.00 45.50 113 GLY A O 1
ATOM 893 N N . ASN A 1 114 ? 13.845 -9.826 -18.489 1.00 49.03 114 ASN A N 1
ATOM 894 C CA . ASN A 1 114 ? 13.260 -8.558 -18.050 1.00 49.03 114 ASN A CA 1
ATOM 895 C C . ASN A 1 114 ? 12.678 -7.758 -19.222 1.00 49.03 114 ASN A C 1
ATOM 897 O O . ASN A 1 114 ? 13.297 -7.672 -20.281 1.00 49.03 114 ASN A O 1
ATOM 901 N N . THR A 1 115 ? 11.536 -7.096 -19.003 1.00 56.84 115 THR A N 1
ATOM 902 C CA . THR A 1 115 ? 11.159 -5.932 -19.822 1.00 56.84 115 THR A CA 1
ATOM 903 C C . THR A 1 115 ? 12.027 -4.723 -19.447 1.00 56.84 115 THR A C 1
ATOM 905 O O . THR A 1 115 ? 12.515 -4.661 -18.310 1.00 56.84 115 THR A O 1
ATOM 908 N N . PRO A 1 116 ? 12.194 -3.718 -20.330 1.00 58.09 116 PRO A N 1
ATOM 909 C CA . PRO A 1 116 ? 12.857 -2.456 -19.996 1.00 58.09 116 PRO A CA 1
ATOM 910 C C . PRO A 1 116 ? 12.347 -1.815 -18.695 1.00 58.09 116 PRO A C 1
ATOM 912 O O . PRO A 1 116 ? 13.136 -1.288 -17.911 1.00 58.09 116 PRO A O 1
ATOM 915 N N . LEU A 1 117 ? 11.039 -1.910 -18.427 1.00 59.94 117 LEU A N 1
ATOM 916 C CA . LEU A 1 117 ? 10.425 -1.398 -17.200 1.00 59.94 117 LEU A CA 1
ATOM 917 C C . LEU A 1 117 ? 10.828 -2.211 -15.960 1.00 59.94 117 LEU A C 1
ATOM 919 O O . LEU A 1 117 ? 11.171 -1.625 -14.933 1.00 59.94 117 LEU A O 1
ATOM 923 N N . LEU A 1 118 ? 10.833 -3.545 -16.046 1.00 57.56 118 LEU A N 1
ATOM 924 C CA . LEU A 1 118 ? 11.278 -4.405 -14.943 1.00 57.56 118 LEU A CA 1
ATOM 925 C C . LEU A 1 118 ? 12.768 -4.208 -14.639 1.00 57.56 118 LEU A C 1
ATOM 927 O O . LEU A 1 118 ? 13.134 -4.115 -13.469 1.00 57.56 118 LEU A O 1
ATOM 931 N N . ALA A 1 119 ? 13.611 -4.059 -15.665 1.00 57.31 119 ALA A N 1
ATOM 932 C CA . ALA A 1 119 ? 15.028 -3.744 -15.492 1.00 57.31 119 ALA A CA 1
ATOM 933 C C . ALA A 1 119 ? 15.230 -2.387 -14.786 1.00 57.31 119 ALA A C 1
ATOM 935 O O . ALA A 1 119 ? 15.976 -2.306 -13.812 1.00 57.31 119 ALA A O 1
ATOM 936 N N . ALA A 1 120 ? 14.509 -1.339 -15.206 1.00 60.16 120 ALA A N 1
ATOM 937 C CA . ALA A 1 120 ? 14.589 -0.012 -14.588 1.00 60.16 120 ALA A CA 1
ATOM 938 C C . ALA A 1 120 ? 14.131 0.009 -13.113 1.00 60.16 120 ALA A C 1
ATOM 940 O O . ALA A 1 120 ? 14.662 0.785 -12.315 1.00 60.16 120 ALA A O 1
ATOM 941 N N . LEU A 1 121 ? 13.175 -0.851 -12.742 1.00 60.19 121 LEU A N 1
ATOM 942 C CA . LEU A 1 121 ? 12.693 -1.020 -11.365 1.00 60.19 121 LEU A CA 1
ATOM 943 C C . LEU A 1 121 ? 13.634 -1.859 -10.481 1.00 60.19 121 LEU A C 1
ATOM 945 O O . LEU A 1 121 ? 13.659 -1.651 -9.271 1.00 60.19 121 LEU A O 1
ATOM 949 N N . GLN A 1 122 ? 14.402 -2.788 -11.058 1.00 55.44 122 GLN A N 1
ATOM 950 C CA . GLN A 1 122 ? 15.348 -3.653 -10.331 1.00 55.44 122 GLN A CA 1
ATOM 951 C C . GLN A 1 122 ? 16.692 -2.968 -10.011 1.00 55.44 122 GLN A C 1
ATOM 953 O O . GLN A 1 122 ? 17.475 -3.485 -9.212 1.00 55.44 122 GLN A O 1
ATOM 958 N N . CYS A 1 123 ? 16.969 -1.801 -10.599 1.00 53.94 123 CYS A N 1
ATOM 959 C CA . CYS A 1 123 ? 18.150 -0.997 -10.291 1.00 53.94 123 CYS A CA 1
ATOM 960 C C . CYS A 1 123 ? 18.203 -0.577 -8.810 1.00 53.94 123 CYS A C 1
ATOM 962 O O . CYS A 1 123 ? 17.227 -0.070 -8.262 1.00 53.94 123 CYS A O 1
ATOM 964 N N . GLN A 1 124 ? 19.388 -0.670 -8.187 1.00 51.06 124 GLN A N 1
ATOM 965 C CA . GLN A 1 124 ? 19.622 -0.251 -6.790 1.00 51.06 124 GLN A CA 1
ATOM 966 C C . GLN A 1 124 ? 19.215 1.212 -6.519 1.00 51.06 124 GLN A C 1
ATOM 968 O O . GLN A 1 124 ? 18.843 1.565 -5.401 1.00 51.06 124 GLN A O 1
ATOM 973 N N . VAL A 1 125 ? 19.280 2.062 -7.548 1.00 51.66 125 VAL A N 1
ATOM 974 C CA . VAL A 1 125 ? 18.693 3.404 -7.558 1.00 51.66 125 VAL A CA 1
ATOM 975 C C . VAL A 1 125 ? 17.787 3.499 -8.791 1.00 51.66 125 VAL A C 1
ATOM 977 O O . VAL A 1 125 ? 18.315 3.645 -9.894 1.00 51.66 125 VAL A O 1
ATOM 980 N N . PRO A 1 126 ? 16.453 3.406 -8.638 1.00 53.34 126 PRO A N 1
ATOM 981 C CA . PRO A 1 126 ? 15.522 3.482 -9.762 1.00 53.34 126 PRO A CA 1
ATOM 982 C C . PRO A 1 126 ? 15.592 4.848 -10.458 1.00 53.34 126 PRO A C 1
ATOM 984 O O . PRO A 1 126 ? 15.416 5.888 -9.814 1.00 53.34 126 PRO A O 1
ATOM 987 N N . ASP A 1 127 ? 15.833 4.865 -11.772 1.00 56.56 127 ASP A N 1
ATOM 988 C CA . ASP A 1 127 ? 15.771 6.100 -12.558 1.00 56.56 127 ASP A CA 1
ATOM 989 C C . ASP A 1 127 ? 14.309 6.453 -12.839 1.00 56.56 127 ASP A C 1
ATOM 991 O O . ASP A 1 127 ? 13.666 5.913 -13.740 1.00 56.56 127 ASP A O 1
ATOM 995 N N . LEU A 1 128 ? 13.791 7.393 -12.049 1.00 55.28 128 LEU A N 1
ATOM 996 C CA . LEU A 1 128 ? 12.416 7.871 -12.158 1.00 55.28 128 LEU A CA 1
ATOM 997 C C . LEU A 1 128 ? 12.117 8.498 -13.529 1.00 55.28 128 LEU A C 1
ATOM 999 O O . LEU A 1 128 ? 10.967 8.490 -13.955 1.00 55.28 128 LEU A O 1
ATOM 1003 N N . THR A 1 129 ? 13.127 9.021 -14.228 1.00 52.78 129 THR A N 1
ATOM 1004 C CA . THR A 1 129 ? 12.980 9.634 -15.557 1.00 52.78 129 THR A CA 1
ATOM 1005 C C . THR A 1 129 ? 12.781 8.565 -16.621 1.00 52.78 129 THR A C 1
ATOM 1007 O O . THR A 1 129 ? 11.895 8.697 -17.464 1.00 52.78 129 THR A O 1
ATOM 1010 N N . LEU A 1 130 ? 13.567 7.486 -16.554 1.00 57.94 130 LEU A N 1
ATOM 1011 C CA . LEU A 1 130 ? 13.427 6.320 -17.424 1.00 57.94 130 LEU A CA 1
ATOM 1012 C C . LEU A 1 130 ? 12.126 5.563 -17.137 1.00 57.94 130 LEU A C 1
ATOM 1014 O O . LEU A 1 130 ? 11.392 5.253 -18.070 1.00 57.94 130 LEU A O 1
ATOM 1018 N N . ILE A 1 131 ? 11.800 5.321 -15.863 1.00 61.94 131 ILE A N 1
ATOM 1019 C CA . ILE A 1 131 ? 10.537 4.681 -15.462 1.00 61.94 131 ILE A CA 1
ATOM 1020 C C . ILE A 1 131 ? 9.358 5.505 -15.970 1.00 61.94 131 ILE A C 1
ATOM 1022 O O . ILE A 1 131 ? 8.489 4.957 -16.641 1.00 61.94 131 ILE A O 1
ATOM 1026 N N . LYS A 1 132 ? 9.353 6.823 -15.732 1.00 54.59 132 LYS A N 1
ATOM 1027 C CA . LYS A 1 132 ? 8.306 7.707 -16.244 1.00 54.59 132 LYS A CA 1
ATOM 1028 C C . LYS A 1 132 ? 8.221 7.673 -17.769 1.00 54.59 132 LYS A C 1
ATOM 1030 O O . LYS A 1 132 ? 7.124 7.549 -18.289 1.00 54.59 132 LYS A O 1
ATOM 1035 N N . PHE A 1 133 ? 9.344 7.738 -18.485 1.00 55.66 133 PHE A N 1
ATOM 1036 C CA . PHE A 1 133 ? 9.349 7.637 -19.946 1.00 55.66 133 PHE A CA 1
ATOM 1037 C C . PHE A 1 133 ? 8.718 6.322 -20.427 1.00 55.66 133 PHE A C 1
ATOM 1039 O O . PHE A 1 133 ? 7.892 6.339 -21.335 1.00 55.66 133 PHE A O 1
ATOM 1046 N N . LEU A 1 134 ? 9.053 5.191 -19.804 1.00 61.00 134 LEU A N 1
ATOM 1047 C CA . LEU A 1 134 ? 8.479 3.889 -20.146 1.00 61.00 134 LEU A CA 1
ATOM 1048 C C . LEU A 1 134 ? 6.971 3.833 -19.834 1.00 61.00 134 LEU A C 1
ATOM 1050 O O . LEU A 1 134 ? 6.195 3.401 -20.683 1.00 61.00 134 LEU A O 1
ATOM 1054 N N . VAL A 1 135 ? 6.543 4.334 -18.670 1.00 57.59 135 VAL A N 1
ATOM 1055 C CA . VAL A 1 135 ? 5.125 4.428 -18.264 1.00 57.59 135 VAL A CA 1
ATOM 1056 C C . VAL A 1 135 ? 4.328 5.326 -19.218 1.00 57.59 135 VAL A C 1
ATOM 1058 O O . VAL A 1 135 ? 3.292 4.902 -19.724 1.00 57.59 135 VAL A O 1
ATOM 1061 N N . ASP A 1 136 ? 4.820 6.535 -19.504 1.00 56.28 136 ASP A N 1
ATOM 1062 C CA . ASP A 1 136 ? 4.160 7.537 -20.356 1.00 56.28 136 ASP A CA 1
ATOM 1063 C C . ASP A 1 136 ? 4.004 7.052 -21.814 1.00 56.28 136 ASP A C 1
ATOM 1065 O O . ASP A 1 136 ? 3.098 7.503 -22.513 1.00 56.28 136 ASP A O 1
ATOM 1069 N N . ASN A 1 137 ? 4.854 6.122 -22.274 1.00 54.22 137 ASN A N 1
ATOM 1070 C CA . ASN A 1 137 ? 4.742 5.483 -23.593 1.00 54.22 137 ASN A CA 1
ATOM 1071 C C . ASN A 1 137 ? 3.928 4.169 -23.578 1.00 54.22 137 ASN A C 1
ATOM 1073 O O . ASN A 1 137 ? 3.667 3.618 -24.644 1.00 54.22 137 ASN A O 1
ATOM 1077 N N . GLY A 1 138 ? 3.486 3.681 -22.411 1.00 52.50 138 GLY A N 1
ATOM 1078 C CA . GLY A 1 138 ? 2.602 2.513 -22.291 1.00 52.50 138 GLY A CA 1
ATOM 1079 C C . GLY A 1 138 ? 3.284 1.175 -21.979 1.00 52.50 138 GLY A C 1
ATOM 1080 O O . GLY A 1 138 ? 2.695 0.133 -22.256 1.00 52.50 138 GLY A O 1
ATOM 1081 N N . ALA A 1 139 ? 4.491 1.173 -21.403 1.00 56.72 139 ALA A N 1
ATOM 1082 C CA . ALA A 1 139 ? 5.179 -0.057 -21.004 1.00 56.72 139 ALA A CA 1
ATOM 1083 C C . ALA A 1 139 ? 4.388 -0.841 -19.947 1.00 56.72 139 ALA A C 1
ATOM 1085 O O . ALA A 1 139 ? 4.007 -0.309 -18.899 1.00 56.72 139 ALA A O 1
ATOM 1086 N N . ASN A 1 140 ? 4.185 -2.130 -20.191 1.00 49.31 140 ASN A N 1
ATOM 1087 C CA . ASN A 1 140 ? 3.383 -3.000 -19.354 1.00 49.31 140 ASN A CA 1
ATOM 1088 C C . ASN A 1 140 ? 4.257 -3.727 -18.323 1.00 49.31 140 ASN A C 1
ATOM 1090 O O . ASN A 1 140 ? 5.180 -4.477 -18.644 1.00 49.31 140 ASN A O 1
ATOM 1094 N N . ALA A 1 141 ? 3.907 -3.589 -17.046 1.00 50.56 141 ALA A N 1
ATOM 1095 C CA . ALA A 1 141 ? 4.574 -4.297 -15.954 1.00 50.56 141 ALA A CA 1
ATOM 1096 C C . ALA A 1 141 ? 4.240 -5.809 -15.885 1.00 50.56 141 ALA A C 1
ATOM 1098 O O . ALA A 1 141 ? 4.627 -6.466 -14.918 1.00 50.56 141 ALA A O 1
ATOM 1099 N N . THR A 1 142 ? 3.488 -6.362 -16.852 1.00 42.97 142 THR A N 1
ATOM 1100 C CA . THR A 1 142 ? 2.902 -7.716 -16.768 1.00 42.97 142 THR A CA 1
ATOM 1101 C C . THR A 1 142 ? 3.331 -8.722 -17.846 1.00 42.97 142 THR A C 1
ATOM 1103 O O . THR A 1 142 ? 2.914 -9.874 -17.756 1.00 42.97 142 THR A O 1
ATOM 1106 N N . VAL A 1 143 ? 4.164 -8.363 -18.832 1.00 41.62 143 VAL A N 1
ATOM 1107 C CA . VAL A 1 143 ? 4.545 -9.299 -19.917 1.00 41.62 143 VAL A CA 1
ATOM 1108 C C . VAL A 1 143 ? 5.677 -10.258 -19.517 1.00 41.62 143 VAL A C 1
ATOM 1110 O O . VAL A 1 143 ? 6.602 -9.902 -18.790 1.00 41.62 143 VAL A O 1
ATOM 1113 N N . GLN A 1 144 ? 5.567 -11.515 -19.971 1.00 41.94 144 GLN A N 1
ATOM 1114 C CA . GLN A 1 144 ? 6.384 -12.648 -19.528 1.00 41.94 144 GLN A CA 1
ATOM 1115 C C . GLN A 1 144 ? 7.661 -12.887 -20.344 1.00 41.94 144 GLN A C 1
ATOM 1117 O O . GLN A 1 144 ? 7.639 -12.987 -21.571 1.00 41.94 144 GLN A O 1
ATOM 1122 N N . ALA A 1 145 ? 8.750 -13.148 -19.619 1.00 37.06 145 ALA A N 1
ATOM 1123 C CA . ALA A 1 145 ? 9.966 -13.772 -20.117 1.00 37.06 145 ALA A CA 1
ATOM 1124 C C . ALA A 1 145 ? 9.792 -15.172 -20.703 1.00 37.06 145 ALA A C 1
ATOM 1126 O O . ALA A 1 145 ? 9.212 -16.059 -20.080 1.00 37.06 145 ALA A O 1
ATOM 1127 N N . LYS A 1 146 ? 10.438 -15.415 -21.846 1.00 32.06 146 LYS A N 1
ATOM 1128 C CA . LYS A 1 146 ? 10.612 -16.764 -22.387 1.00 32.06 146 LYS A CA 1
ATOM 1129 C C . LYS A 1 146 ? 11.906 -17.396 -21.865 1.00 32.06 146 LYS A C 1
ATOM 1131 O O . LYS A 1 146 ? 12.981 -17.139 -22.390 1.00 32.06 146 LYS A O 1
ATOM 1136 N N . SER A 1 147 ? 11.740 -18.260 -20.862 1.00 32.53 147 SER A N 1
ATOM 1137 C CA . SER A 1 147 ? 12.629 -19.373 -20.475 1.00 32.53 147 SER A CA 1
ATOM 1138 C C . SER A 1 147 ? 14.114 -19.089 -20.158 1.00 32.53 147 SER A C 1
ATOM 1140 O O . SER A 1 147 ? 14.975 -19.192 -21.023 1.00 32.53 147 SER A O 1
ATOM 1142 N N . GLY A 1 148 ? 14.409 -18.959 -18.860 1.00 32.91 148 GLY A N 1
ATOM 1143 C CA . GLY A 1 148 ? 15.299 -19.890 -18.144 1.00 32.91 148 GLY A CA 1
ATOM 1144 C C . GLY A 1 148 ? 16.811 -19.901 -18.418 1.00 32.91 148 GLY A C 1
ATOM 1145 O O . GLY A 1 148 ? 17.270 -20.663 -19.259 1.00 32.91 148 GLY A O 1
ATOM 1146 N N . VAL A 1 149 ? 17.578 -19.219 -17.553 1.00 24.67 149 VAL A N 1
ATOM 1147 C CA . VAL A 1 149 ? 18.732 -19.714 -16.749 1.00 24.67 149 VAL A CA 1
ATOM 1148 C C . VAL A 1 149 ? 19.265 -18.535 -15.903 1.00 24.67 149 VAL A C 1
ATOM 1150 O O . VAL A 1 149 ? 19.181 -17.387 -16.320 1.00 24.67 149 VAL A O 1
ATOM 1153 N N . TYR A 1 150 ? 19.759 -18.798 -14.684 1.00 35.78 150 TYR A N 1
ATOM 1154 C CA . TYR A 1 150 ? 20.076 -17.779 -13.665 1.00 35.78 150 TYR A CA 1
ATOM 1155 C C . TYR A 1 150 ? 21.581 -17.663 -13.367 1.00 35.78 150 TYR A C 1
ATOM 1157 O O . TYR A 1 150 ? 22.208 -18.688 -13.121 1.00 35.78 150 TYR A O 1
ATOM 1165 N N . THR A 1 151 ? 22.099 -16.432 -13.249 1.00 19.38 151 THR A N 1
ATOM 1166 C CA . THR A 1 151 ? 23.366 -16.018 -12.581 1.00 19.38 151 THR A CA 1
ATOM 1167 C C . THR A 1 151 ? 23.523 -14.498 -12.749 1.00 19.38 151 THR A C 1
ATOM 1169 O O . THR A 1 151 ? 23.338 -14.041 -13.870 1.00 19.38 151 THR A O 1
ATOM 1172 N N . VAL A 1 152 ? 23.898 -13.628 -11.798 1.00 25.05 152 VAL A N 1
ATOM 1173 C CA . VAL A 1 152 ? 24.059 -13.583 -10.312 1.00 25.05 152 VAL A CA 1
ATOM 1174 C C . VAL A 1 152 ? 23.746 -12.081 -9.966 1.00 25.05 152 VAL A C 1
ATOM 1176 O O . VAL A 1 152 ? 23.887 -11.248 -10.854 1.00 25.05 152 VAL A O 1
ATOM 1179 N N . VAL A 1 153 ? 23.284 -11.578 -8.808 1.00 24.52 153 VAL A N 1
ATOM 1180 C CA . VAL A 1 153 ? 23.724 -11.729 -7.405 1.00 24.52 153 VAL A CA 1
ATOM 1181 C C . VAL A 1 153 ? 22.587 -11.386 -6.409 1.00 24.52 153 VAL A C 1
ATOM 1183 O O . VAL A 1 153 ? 21.810 -10.464 -6.612 1.00 24.52 153 VAL A O 1
ATOM 1186 N N . HIS A 1 154 ? 22.539 -12.121 -5.292 1.00 28.16 154 HIS A N 1
ATOM 1187 C CA . HIS A 1 154 ? 21.778 -11.911 -4.042 1.00 28.16 154 HIS A CA 1
ATOM 1188 C C . HIS A 1 154 ? 20.254 -11.651 -4.018 1.00 28.16 154 HIS A C 1
ATOM 1190 O O . HIS A 1 154 ? 19.704 -11.573 -2.914 1.00 28.16 154 HIS A O 1
ATOM 1196 N N . CYS A 1 155 ? 19.534 -11.629 -5.141 1.00 29.77 155 CYS A N 1
ATOM 1197 C CA . CYS A 1 155 ? 18.069 -11.750 -5.141 1.00 29.77 155 CYS A CA 1
ATOM 1198 C C . CYS A 1 155 ? 17.526 -12.573 -6.320 1.00 29.77 155 CYS A C 1
ATOM 1200 O O . CYS A 1 155 ? 18.157 -12.678 -7.365 1.00 29.77 155 CYS A O 1
ATOM 1202 N N . THR A 1 156 ? 16.316 -13.112 -6.115 1.00 35.59 156 THR A N 1
ATOM 1203 C CA . THR A 1 156 ? 15.395 -13.726 -7.100 1.00 35.59 156 THR A CA 1
ATOM 1204 C C . THR A 1 156 ? 15.843 -14.990 -7.859 1.00 35.59 156 THR A C 1
ATOM 1206 O O . THR A 1 156 ? 16.607 -14.938 -8.813 1.00 35.59 156 THR A O 1
ATOM 1209 N N . GLN A 1 157 ? 15.208 -16.121 -7.510 1.00 29.14 157 GLN A N 1
ATOM 1210 C CA . GLN A 1 157 ? 15.259 -17.420 -8.213 1.00 29.14 157 GLN A CA 1
ATOM 1211 C C . GLN A 1 157 ? 13.866 -17.812 -8.782 1.00 29.14 157 GLN A C 1
ATOM 1213 O O . GLN A 1 157 ? 13.551 -18.990 -8.923 1.00 29.14 157 GLN A O 1
ATOM 1218 N N . THR A 1 158 ? 12.965 -16.840 -8.995 1.00 38.03 158 THR A N 1
ATOM 1219 C CA . THR A 1 158 ? 11.505 -17.084 -9.089 1.00 38.03 158 THR A CA 1
ATOM 1220 C C . THR A 1 158 ? 10.791 -16.230 -10.149 1.00 38.03 158 THR A C 1
ATOM 1222 O O . THR A 1 158 ? 9.726 -15.676 -9.879 1.00 38.03 158 THR A O 1
ATOM 1225 N N . VAL A 1 159 ? 11.386 -16.063 -11.336 1.00 34.53 159 VAL A N 1
ATOM 1226 C CA . VAL A 1 159 ? 10.872 -15.144 -12.382 1.00 34.53 159 VAL A CA 1
ATOM 1227 C C . VAL A 1 159 ? 10.241 -15.866 -13.588 1.00 34.53 159 VAL A C 1
ATOM 1229 O O . VAL A 1 159 ? 9.393 -15.295 -14.265 1.00 34.53 159 VAL A O 1
ATOM 1232 N N . VAL A 1 160 ? 10.611 -17.124 -13.854 1.00 33.59 160 VAL A N 1
ATOM 1233 C CA . VAL A 1 160 ? 10.512 -17.703 -15.212 1.00 33.59 160 VAL A CA 1
ATOM 1234 C C . VAL A 1 160 ? 9.184 -18.410 -15.567 1.00 33.59 160 VAL A C 1
ATOM 1236 O O . VAL A 1 160 ? 8.835 -18.427 -16.741 1.00 33.59 160 VAL A O 1
ATOM 1239 N N . ASP A 1 161 ? 8.407 -18.931 -14.608 1.00 30.50 161 ASP A N 1
ATOM 1240 C CA . ASP A 1 161 ? 7.323 -19.906 -14.900 1.00 30.50 161 ASP A CA 1
ATOM 1241 C C . ASP A 1 161 ? 5.877 -19.374 -14.696 1.00 30.50 161 ASP A C 1
ATOM 1243 O O . ASP A 1 161 ? 4.994 -20.113 -14.255 1.00 30.50 161 ASP A O 1
ATOM 1247 N N . ALA A 1 162 ? 5.619 -18.070 -14.871 1.00 32.03 162 ALA A N 1
ATOM 1248 C CA . ALA A 1 162 ? 4.498 -17.413 -14.170 1.00 32.03 162 ALA A CA 1
ATOM 1249 C C . ALA A 1 162 ? 3.196 -17.096 -14.953 1.00 32.03 162 ALA A C 1
ATOM 1251 O O . ALA A 1 162 ? 2.242 -16.667 -14.302 1.00 32.03 162 ALA A O 1
ATOM 1252 N N . LEU A 1 163 ? 3.131 -17.221 -16.286 1.00 33.31 163 LEU A N 1
ATOM 1253 C CA . LEU A 1 163 ? 2.004 -16.750 -17.116 1.00 33.31 163 LEU A CA 1
ATOM 1254 C C . LEU A 1 163 ? 1.802 -17.621 -18.373 1.00 33.31 163 LEU A C 1
ATOM 1256 O O . LEU A 1 163 ? 2.356 -17.351 -19.435 1.00 33.31 163 LEU A O 1
ATOM 1260 N N . ASP A 1 164 ? 0.908 -18.600 -18.256 1.00 27.72 164 ASP A N 1
ATOM 1261 C CA . ASP A 1 164 ? 0.090 -19.064 -19.380 1.00 27.72 164 ASP A CA 1
ATOM 1262 C C . ASP A 1 164 ? -1.377 -19.153 -18.912 1.00 27.72 164 ASP A C 1
ATOM 1264 O O . ASP A 1 164 ? -1.662 -19.096 -17.707 1.00 27.72 164 ASP A O 1
ATOM 1268 N N . ASP A 1 165 ? -2.309 -19.192 -19.858 1.00 35.31 165 ASP A N 1
ATOM 1269 C CA . ASP A 1 165 ? -3.708 -18.807 -19.654 1.00 35.31 165 ASP A CA 1
ATOM 1270 C C . ASP A 1 165 ? -4.536 -19.687 -18.688 1.00 35.31 165 ASP A C 1
ATOM 1272 O O . ASP A 1 165 ? -4.269 -20.859 -18.425 1.00 35.31 165 ASP A O 1
ATOM 1276 N N . ASN A 1 166 ? -5.653 -19.112 -18.225 1.00 29.86 166 ASN A N 1
ATOM 1277 C CA . ASN A 1 166 ? -6.746 -19.772 -17.492 1.00 29.86 166 ASN A CA 1
ATOM 1278 C C . ASN A 1 166 ? -6.430 -20.357 -16.095 1.00 29.86 166 ASN A C 1
ATOM 1280 O O . ASN A 1 166 ? -6.449 -21.563 -15.840 1.00 29.86 166 ASN A O 1
ATOM 128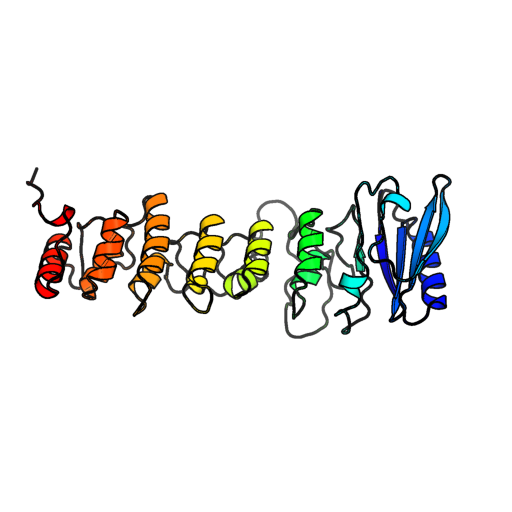4 N N . GLY A 1 167 ? -6.376 -19.461 -15.105 1.00 35.84 167 GLY A N 1
ATOM 1285 C CA . GLY A 1 167 ? -7.004 -19.716 -13.799 1.00 35.84 167 GLY A CA 1
ATOM 1286 C C . GLY A 1 167 ? -6.268 -20.618 -12.799 1.00 35.84 167 GLY A C 1
ATOM 1287 O O . GLY A 1 167 ? -6.826 -20.886 -11.734 1.00 35.84 167 GLY A O 1
ATOM 1288 N N . LYS A 1 168 ? -5.033 -21.068 -13.073 1.00 35.66 168 LYS A N 1
ATOM 1289 C CA . LYS A 1 168 ? -4.265 -21.935 -12.152 1.00 35.66 168 LYS A CA 1
ATOM 1290 C C . LYS A 1 168 ? -2.772 -21.591 -11.994 1.00 35.66 168 LYS A C 1
ATOM 1292 O O . LYS A 1 168 ? -1.932 -22.447 -12.221 1.00 35.66 168 LYS A O 1
ATOM 1297 N N . SER A 1 169 ? -2.443 -20.402 -11.475 1.00 33.94 169 SER A N 1
ATOM 1298 C CA . SER A 1 169 ? -1.369 -20.223 -10.464 1.00 33.94 169 SER A CA 1
ATOM 1299 C C . SER A 1 169 ? -1.253 -18.762 -10.007 1.00 33.94 169 SER A C 1
ATOM 1301 O O . SER A 1 169 ? -0.721 -17.912 -10.711 1.00 33.94 169 SER A O 1
ATOM 1303 N N . GLN A 1 170 ? -1.701 -18.440 -8.789 1.00 36.47 170 GLN A N 1
ATOM 1304 C CA . GLN A 1 170 ? -1.536 -17.093 -8.216 1.00 36.47 170 GLN A CA 1
ATOM 1305 C C . GLN A 1 170 ? -0.244 -16.930 -7.381 1.00 36.47 170 GLN A C 1
ATOM 1307 O O . GLN A 1 170 ? -0.270 -16.233 -6.363 1.00 36.47 170 GLN A O 1
ATOM 1312 N N . ALA A 1 171 ? 0.857 -17.613 -7.702 1.00 35.50 171 ALA A N 1
ATOM 1313 C CA . ALA A 1 171 ? 2.016 -17.674 -6.801 1.00 35.50 171 ALA A CA 1
ATOM 1314 C C . ALA A 1 171 ? 2.937 -16.434 -6.857 1.00 35.50 171 ALA A C 1
ATOM 1316 O O . ALA A 1 171 ? 3.161 -15.809 -5.823 1.00 35.50 171 ALA A O 1
ATOM 1317 N N . HIS A 1 172 ? 3.451 -16.051 -8.035 1.00 36.03 172 HIS A N 1
ATOM 1318 C CA . HIS A 1 172 ? 4.643 -15.181 -8.117 1.00 36.03 172 HIS A CA 1
ATOM 1319 C C . HIS A 1 172 ? 4.411 -13.695 -8.465 1.00 36.03 172 HIS A C 1
ATOM 1321 O O . HIS A 1 172 ? 5.208 -12.857 -8.052 1.00 36.03 172 HIS A O 1
ATOM 1327 N N . LEU A 1 173 ? 3.243 -13.297 -8.995 1.00 33.09 173 LEU A N 1
ATOM 1328 C CA . LEU A 1 173 ? 2.793 -11.880 -8.999 1.00 33.09 173 LEU A CA 1
ATOM 1329 C C . LEU A 1 173 ? 2.483 -11.319 -7.581 1.00 33.09 173 LEU A C 1
ATOM 1331 O O . LEU A 1 173 ? 1.833 -10.274 -7.431 1.00 33.09 173 LEU A O 1
ATOM 1335 N N . LYS A 1 174 ? 2.896 -12.037 -6.529 1.00 37.25 174 LYS A N 1
ATOM 1336 C CA . LYS A 1 174 ? 2.773 -11.677 -5.110 1.00 37.25 174 LYS A CA 1
ATOM 1337 C C . LYS A 1 174 ? 4.107 -11.299 -4.453 1.00 37.25 174 LYS A C 1
ATOM 1339 O O . LYS A 1 174 ? 4.057 -10.753 -3.359 1.00 37.25 174 LYS A O 1
ATOM 1344 N N . SER A 1 175 ? 5.270 -11.558 -5.064 1.00 37.09 175 SER A N 1
ATOM 1345 C CA . SER A 1 175 ? 6.569 -11.336 -4.397 1.00 37.09 175 SER A CA 1
ATOM 1346 C C . SER A 1 175 ? 7.310 -10.061 -4.808 1.00 37.09 175 SER A C 1
ATOM 1348 O O . SER A 1 175 ? 8.015 -9.516 -3.968 1.00 37.09 175 SER A O 1
ATOM 1350 N N . LEU A 1 176 ? 7.158 -9.580 -6.050 1.00 41.84 176 LEU A N 1
ATOM 1351 C CA . LEU A 1 176 ? 7.871 -8.384 -6.532 1.00 41.84 176 LEU A CA 1
ATOM 1352 C C . LEU A 1 176 ? 7.092 -7.090 -6.223 1.00 41.84 176 LEU A C 1
ATOM 1354 O O . LEU A 1 176 ? 7.508 -6.290 -5.399 1.00 41.84 176 LEU A O 1
ATOM 1358 N N . ALA A 1 177 ? 5.897 -6.934 -6.804 1.00 50.94 177 ALA A N 1
ATOM 1359 C CA . ALA A 1 177 ? 5.087 -5.716 -6.681 1.00 50.94 177 ALA A CA 1
ATOM 1360 C C . ALA A 1 177 ? 4.806 -5.226 -5.238 1.00 50.94 177 ALA A C 1
ATOM 1362 O O . ALA A 1 177 ? 4.814 -4.015 -5.022 1.00 50.94 177 ALA A O 1
ATOM 1363 N N . PRO A 1 178 ? 4.546 -6.094 -4.236 1.00 57.44 178 PRO A N 1
ATOM 1364 C CA . PRO A 1 178 ? 4.230 -5.605 -2.896 1.00 57.44 178 PRO A CA 1
ATOM 1365 C C . PRO A 1 178 ? 5.434 -5.036 -2.137 1.00 57.44 178 PRO A C 1
ATOM 1367 O O . PRO A 1 178 ? 5.222 -4.207 -1.255 1.00 57.44 178 PRO A O 1
ATOM 1370 N N . LYS A 1 179 ? 6.671 -5.458 -2.445 1.00 71.44 179 LYS A N 1
ATOM 1371 C CA . LYS A 1 179 ? 7.871 -5.072 -1.685 1.00 71.44 179 LYS A CA 1
ATOM 1372 C C . LYS A 1 179 ? 8.152 -3.584 -1.817 1.00 71.44 179 LYS A C 1
ATOM 1374 O O . LYS A 1 179 ? 7.993 -2.851 -0.846 1.00 71.44 179 LYS A O 1
ATOM 1379 N N . GLU A 1 180 ? 8.496 -3.127 -3.017 1.00 69.81 180 GLU A N 1
ATOM 1380 C CA . GLU A 1 180 ? 8.814 -1.723 -3.281 1.00 69.81 180 GLU A CA 1
ATOM 1381 C C . GLU A 1 180 ? 7.632 -0.803 -2.936 1.00 69.81 180 GLU A C 1
ATOM 1383 O O . GLU A 1 180 ? 7.851 0.297 -2.437 1.00 69.81 180 GLU A O 1
ATOM 1388 N N . LEU A 1 181 ? 6.384 -1.267 -3.094 1.00 77.75 181 LEU A N 1
ATOM 1389 C CA . LEU A 1 181 ? 5.192 -0.513 -2.693 1.00 77.75 181 LEU A CA 1
ATOM 1390 C C . LEU A 1 181 ? 5.058 -0.356 -1.165 1.00 77.75 181 LEU A C 1
ATOM 1392 O O . LEU A 1 181 ? 4.613 0.690 -0.695 1.00 77.75 181 LEU A O 1
ATOM 1396 N N . CYS A 1 182 ? 5.441 -1.371 -0.384 1.00 81.62 182 CYS A N 1
ATOM 1397 C CA . CYS A 1 182 ? 5.467 -1.290 1.077 1.00 81.62 182 CYS A CA 1
ATOM 1398 C C . CYS A 1 182 ? 6.677 -0.499 1.590 1.00 81.62 182 CYS A C 1
ATOM 1400 O O . CYS A 1 182 ? 6.531 0.323 2.495 1.00 81.62 182 CYS A O 1
ATOM 1402 N N . GLU A 1 183 ? 7.870 -0.767 1.061 1.00 79.06 183 GLU A N 1
ATOM 1403 C CA . GLU A 1 183 ? 9.152 -0.316 1.619 1.00 79.06 183 GLU A CA 1
ATOM 1404 C C . GLU A 1 183 ? 9.574 1.087 1.154 1.00 79.06 183 GLU A C 1
ATOM 1406 O O . GLU A 1 183 ? 10.368 1.731 1.837 1.00 79.06 183 GLU A O 1
ATOM 1411 N N . THR A 1 184 ? 9.044 1.607 0.040 1.00 77.81 184 THR A N 1
ATOM 1412 C CA . THR A 1 184 ? 9.448 2.931 -0.462 1.00 77.81 184 THR A CA 1
ATOM 1413 C C . THR A 1 184 ? 9.005 4.089 0.448 1.00 77.81 184 THR A C 1
ATOM 1415 O O . THR A 1 184 ? 7.821 4.256 0.764 1.00 77.81 184 THR A O 1
ATOM 1418 N N . GLU A 1 185 ? 9.961 4.952 0.809 1.00 82.06 185 GLU A N 1
ATOM 1419 C CA . GLU A 1 185 ? 9.707 6.309 1.327 1.00 82.06 185 GLU A CA 1
ATOM 1420 C C . GLU A 1 185 ? 9.675 7.374 0.206 1.00 82.06 185 GLU A C 1
ATOM 1422 O O . GLU A 1 185 ? 9.301 8.526 0.444 1.00 82.06 185 GLU A O 1
ATOM 1427 N N . ASN A 1 186 ? 10.050 7.013 -1.028 1.00 82.12 186 ASN A N 1
ATOM 1428 C CA . ASN A 1 186 ? 10.058 7.920 -2.175 1.00 82.12 186 ASN A CA 1
ATOM 1429 C C . ASN A 1 186 ? 8.639 8.061 -2.754 1.00 82.12 186 ASN A C 1
ATOM 1431 O O . ASN A 1 186 ? 8.120 7.143 -3.392 1.00 82.12 186 ASN A O 1
ATOM 1435 N N . LEU A 1 187 ? 8.038 9.238 -2.548 1.00 86.00 187 LEU A N 1
ATOM 1436 C CA . LEU A 1 187 ? 6.670 9.563 -2.963 1.00 86.00 187 LEU A CA 1
ATOM 1437 C C . LEU A 1 187 ? 6.457 9.533 -4.483 1.00 86.00 187 LEU A C 1
ATOM 1439 O O . LEU A 1 187 ? 5.374 9.159 -4.925 1.00 86.00 187 LEU A O 1
ATOM 1443 N N . GLU A 1 188 ? 7.457 9.900 -5.290 1.00 78.88 188 GLU A N 1
ATOM 1444 C CA . GLU A 1 188 ? 7.332 9.866 -6.755 1.00 78.88 188 GLU A CA 1
ATOM 1445 C C . GLU A 1 188 ? 7.409 8.433 -7.285 1.00 78.88 188 GLU A C 1
ATOM 1447 O O . GLU A 1 188 ? 6.607 8.045 -8.134 1.00 78.88 188 GLU A O 1
ATOM 1452 N N . LEU A 1 189 ? 8.292 7.604 -6.717 1.00 76.69 189 LEU A N 1
ATOM 1453 C CA . LEU A 1 189 ? 8.304 6.169 -7.012 1.00 76.69 189 LEU A CA 1
ATOM 1454 C C . LEU A 1 189 ? 6.980 5.509 -6.592 1.00 76.69 189 LEU A C 1
ATOM 1456 O O . LEU A 1 189 ? 6.401 4.761 -7.373 1.00 76.69 189 LEU A O 1
ATOM 1460 N N . LEU A 1 190 ? 6.454 5.839 -5.406 1.00 83.94 190 LEU A N 1
ATOM 1461 C CA . LEU A 1 190 ? 5.158 5.343 -4.929 1.00 83.94 190 LEU A CA 1
ATOM 1462 C C . LEU A 1 190 ? 4.010 5.710 -5.885 1.00 83.94 190 LEU A C 1
ATOM 1464 O O . LEU A 1 190 ? 3.202 4.847 -6.222 1.00 83.94 190 LEU A O 1
ATOM 1468 N N . LYS A 1 191 ? 3.954 6.962 -6.364 1.00 81.25 191 LYS A N 1
ATOM 1469 C CA . LYS A 1 191 ? 2.968 7.404 -7.367 1.00 81.25 191 LYS A CA 1
ATOM 1470 C C . LYS A 1 191 ? 3.048 6.573 -8.646 1.00 81.25 191 LYS A C 1
ATOM 1472 O O . LYS A 1 191 ? 2.019 6.069 -9.085 1.00 81.25 191 LYS A O 1
ATOM 1477 N N . MET A 1 192 ? 4.244 6.398 -9.211 1.00 68.25 192 MET A N 1
ATOM 1478 C CA . MET A 1 192 ? 4.425 5.645 -10.460 1.00 68.25 192 MET A CA 1
ATOM 1479 C C . MET A 1 192 ? 4.071 4.163 -10.304 1.00 68.25 192 MET A C 1
ATOM 1481 O O . MET A 1 192 ? 3.395 3.605 -11.164 1.00 68.25 192 MET A O 1
ATOM 1485 N N . LEU A 1 193 ? 4.446 3.531 -9.186 1.00 75.25 193 LEU A N 1
ATOM 1486 C CA . LEU A 1 193 ? 4.060 2.148 -8.887 1.00 75.25 193 LEU A CA 1
ATOM 1487 C C . LEU A 1 193 ? 2.531 1.990 -8.814 1.00 75.25 193 LEU A C 1
ATOM 1489 O O . LEU A 1 193 ? 1.983 1.040 -9.366 1.00 75.25 193 LEU A O 1
ATOM 1493 N N . LEU A 1 194 ? 1.821 2.940 -8.199 1.00 76.19 194 LEU A N 1
ATOM 1494 C CA . LEU A 1 194 ? 0.354 2.928 -8.157 1.00 76.19 194 LEU A CA 1
ATOM 1495 C C . LEU A 1 194 ? -0.279 3.209 -9.534 1.00 76.19 194 LEU A C 1
ATOM 1497 O O . LEU A 1 194 ? -1.288 2.595 -9.873 1.00 76.19 194 LEU A O 1
ATOM 1501 N N . GLN A 1 195 ? 0.323 4.079 -10.354 1.00 70.75 195 GLN A N 1
ATOM 1502 C CA . GLN A 1 195 ? -0.108 4.333 -11.739 1.00 70.75 195 GLN A CA 1
ATOM 1503 C C . GLN A 1 195 ? 0.064 3.108 -12.650 1.00 70.75 195 GLN A C 1
ATOM 1505 O O . GLN A 1 195 ? -0.770 2.884 -13.521 1.00 70.75 195 GLN A O 1
ATOM 1510 N N . LEU A 1 196 ? 1.075 2.272 -12.396 1.00 62.84 196 LEU A N 1
ATOM 1511 C CA . LEU A 1 196 ? 1.281 0.970 -13.045 1.00 62.84 196 LEU A CA 1
ATOM 1512 C C . LEU A 1 196 ? 0.264 -0.112 -12.618 1.00 62.84 196 LEU A C 1
ATOM 1514 O O . LEU A 1 196 ? 0.409 -1.280 -12.978 1.00 62.84 196 LEU A O 1
ATOM 1518 N N . GLY A 1 197 ? -0.763 0.239 -11.836 1.00 64.00 197 GLY A N 1
ATOM 1519 C CA . GLY A 1 197 ? -1.828 -0.680 -11.428 1.00 64.00 197 GLY A CA 1
ATOM 1520 C C . GLY A 1 197 ? -1.432 -1.662 -10.322 1.00 64.00 197 GLY A C 1
ATOM 1521 O O . GLY A 1 197 ? -2.152 -2.636 -10.077 1.00 64.00 197 GLY A O 1
ATOM 1522 N N . LEU A 1 198 ? -0.310 -1.440 -9.624 1.00 72.81 198 LEU A N 1
ATOM 1523 C CA . LEU A 1 198 ? 0.066 -2.274 -8.484 1.00 72.81 198 LEU A CA 1
ATOM 1524 C C . LEU A 1 198 ? -0.956 -2.093 -7.356 1.00 72.81 198 LEU A C 1
ATOM 1526 O O . LEU A 1 198 ? -1.111 -1.014 -6.791 1.00 72.81 198 LEU A O 1
ATOM 1530 N N . SER A 1 199 ? -1.648 -3.180 -7.009 1.00 78.94 199 SER A N 1
ATOM 1531 C CA . SER A 1 199 ? -2.686 -3.153 -5.979 1.00 78.94 199 SER A CA 1
ATOM 1532 C C . SER A 1 199 ? -2.100 -2.855 -4.588 1.00 78.94 199 SER A C 1
ATOM 1534 O O . SER A 1 199 ? -1.327 -3.677 -4.080 1.00 78.94 199 SER A O 1
ATOM 1536 N N . PRO A 1 200 ? -2.528 -1.772 -3.907 1.00 85.25 200 PRO A N 1
ATOM 1537 C CA . PRO A 1 200 ? -2.057 -1.436 -2.561 1.00 85.25 200 PRO A CA 1
ATOM 1538 C C . PRO A 1 200 ? -2.592 -2.366 -1.459 1.00 85.25 200 PRO A C 1
ATOM 1540 O O . PRO A 1 200 ? -2.184 -2.254 -0.304 1.00 85.25 200 PRO A O 1
ATOM 1543 N N . ASN A 1 201 ? -3.474 -3.306 -1.817 1.00 87.44 201 ASN A N 1
ATOM 1544 C CA . ASN A 1 201 ? -4.073 -4.294 -0.916 1.00 87.44 201 ASN A CA 1
ATOM 1545 C C . ASN A 1 201 ? -3.313 -5.632 -0.887 1.00 87.44 201 ASN A C 1
ATOM 1547 O O . ASN A 1 201 ? -3.706 -6.551 -0.169 1.00 87.44 201 ASN A O 1
ATOM 1551 N N . LYS A 1 202 ? -2.225 -5.778 -1.656 1.00 81.31 202 LYS A N 1
ATOM 1552 C CA . LYS A 1 202 ? -1.339 -6.946 -1.558 1.00 81.31 202 LYS A CA 1
ATOM 1553 C C . LYS A 1 202 ? -0.323 -6.742 -0.433 1.00 81.31 202 LYS A C 1
ATOM 1555 O O . LYS A 1 202 ? 0.384 -5.741 -0.411 1.00 81.31 202 LYS A O 1
ATOM 1560 N N . ALA A 1 203 ? -0.219 -7.717 0.467 1.00 81.19 203 ALA A N 1
ATOM 1561 C CA . ALA A 1 203 ? 0.779 -7.704 1.531 1.00 81.19 203 ALA A CA 1
ATOM 1562 C C . ALA A 1 203 ? 2.140 -8.249 1.056 1.00 81.19 203 ALA A C 1
ATOM 1564 O O . ALA A 1 203 ? 2.193 -9.287 0.395 1.00 81.19 203 ALA A O 1
ATOM 1565 N N . TYR A 1 204 ? 3.233 -7.604 1.465 1.00 79.62 204 TYR A N 1
ATOM 1566 C CA . TYR A 1 204 ? 4.602 -8.116 1.363 1.00 79.62 204 TYR A CA 1
ATOM 1567 C C . TYR A 1 204 ? 5.054 -8.678 2.711 1.00 79.62 204 TYR A C 1
ATOM 1569 O O . TYR A 1 204 ? 4.928 -7.993 3.718 1.00 79.62 204 TYR A O 1
ATOM 1577 N N . GLN A 1 205 ? 5.550 -9.920 2.767 1.00 80.81 205 GLN A N 1
ATOM 1578 C CA . GLN A 1 205 ? 5.961 -10.580 4.026 1.00 80.81 205 GLN A CA 1
ATOM 1579 C C . GLN A 1 205 ? 4.917 -10.480 5.168 1.00 80.81 205 GLN A C 1
ATOM 1581 O O . GLN A 1 205 ? 5.252 -10.444 6.351 1.00 80.81 205 GLN A O 1
ATOM 1586 N N . GLY A 1 206 ? 3.625 -10.421 4.822 1.00 84.06 206 GLY A N 1
ATOM 1587 C CA . GLY A 1 206 ? 2.552 -10.215 5.797 1.00 84.06 206 GLY A CA 1
ATOM 1588 C C . GLY A 1 206 ? 2.446 -8.784 6.345 1.00 84.06 206 GLY A C 1
ATOM 1589 O O . GLY A 1 206 ? 1.917 -8.612 7.438 1.00 84.06 206 GLY A O 1
ATOM 1590 N N . ILE A 1 207 ? 2.913 -7.774 5.609 1.00 87.50 207 ILE A N 1
ATOM 1591 C CA . ILE A 1 207 ? 2.769 -6.335 5.878 1.00 87.50 207 ILE A CA 1
ATOM 1592 C C . ILE A 1 207 ? 2.031 -5.696 4.695 1.00 87.50 207 ILE A C 1
ATOM 1594 O O . ILE A 1 207 ? 2.402 -5.913 3.547 1.00 87.50 207 ILE A O 1
ATOM 1598 N N . LEU A 1 208 ? 0.984 -4.912 4.958 1.00 91.56 208 LEU A N 1
ATOM 1599 C CA . LEU A 1 208 ? 0.289 -4.120 3.934 1.00 91.56 208 LEU A CA 1
ATOM 1600 C C . LEU A 1 208 ? 0.985 -2.771 3.731 1.00 91.56 208 LEU A C 1
ATOM 1602 O O . LEU A 1 208 ? 1.439 -2.173 4.707 1.00 91.56 208 LEU A O 1
ATOM 1606 N N . ALA A 1 209 ? 0.994 -2.243 2.504 1.00 92.00 209 ALA A N 1
ATOM 1607 C CA . ALA A 1 209 ? 1.626 -0.952 2.211 1.00 92.00 209 ALA A CA 1
ATOM 1608 C C . ALA A 1 209 ? 1.028 0.184 3.058 1.00 92.00 209 ALA A C 1
ATOM 1610 O O . ALA A 1 209 ? 1.758 0.995 3.622 1.00 92.00 209 ALA A O 1
ATOM 1611 N N . LEU A 1 210 ? -0.298 0.178 3.237 1.00 95.38 210 LEU A N 1
ATOM 1612 C CA . LEU A 1 210 ? -1.009 1.147 4.074 1.00 95.38 210 LEU A CA 1
ATOM 1613 C C . LEU A 1 210 ? -0.673 1.010 5.571 1.00 95.38 210 LEU A C 1
ATOM 1615 O O . LEU A 1 210 ? -0.575 2.017 6.264 1.00 95.38 210 LEU A O 1
ATOM 1619 N N . ASN A 1 211 ? -0.418 -0.210 6.058 1.00 94.69 211 ASN A N 1
ATOM 1620 C CA . ASN A 1 211 ? 0.087 -0.412 7.418 1.00 94.69 211 ASN A CA 1
ATOM 1621 C C . ASN A 1 211 ? 1.519 0.113 7.555 1.00 94.69 211 ASN A C 1
ATOM 1623 O O . ASN A 1 211 ? 1.844 0.704 8.578 1.00 94.69 211 ASN A O 1
ATOM 1627 N N . ASN A 1 212 ? 2.380 -0.102 6.552 1.00 92.38 212 ASN A N 1
ATOM 1628 C CA . ASN A 1 212 ? 3.765 0.368 6.608 1.00 92.38 212 ASN A CA 1
ATOM 1629 C C . ASN A 1 212 ? 3.883 1.891 6.439 1.00 92.38 212 ASN A C 1
ATOM 1631 O O . ASN A 1 212 ? 4.842 2.481 6.921 1.00 92.38 212 ASN A O 1
ATOM 1635 N N . ALA A 1 213 ? 2.906 2.539 5.800 1.00 93.75 213 ALA A N 1
ATOM 1636 C CA . ALA A 1 213 ? 2.842 3.994 5.673 1.00 93.75 213 ALA A CA 1
ATOM 1637 C C . ALA A 1 213 ? 2.676 4.722 7.021 1.00 93.75 213 ALA A C 1
ATOM 1639 O O . ALA A 1 213 ? 3.128 5.856 7.136 1.00 93.75 213 ALA A O 1
ATOM 1640 N N . LEU A 1 214 ? 2.113 4.060 8.043 1.00 93.38 214 LEU A N 1
ATOM 1641 C CA . LEU A 1 214 ? 2.049 4.567 9.426 1.00 93.38 214 LEU A CA 1
ATOM 1642 C C . LEU A 1 214 ? 3.426 4.626 10.118 1.00 93.38 214 LEU A C 1
ATOM 1644 O O . LEU A 1 214 ? 3.548 5.212 11.192 1.00 93.38 214 LEU A O 1
ATOM 1648 N N . TYR A 1 215 ? 4.461 4.028 9.520 1.00 87.56 215 TYR A N 1
ATOM 1649 C CA . TYR A 1 215 ? 5.828 4.018 10.031 1.00 87.56 215 TYR A CA 1
ATOM 1650 C C . TYR A 1 215 ? 6.771 4.751 9.061 1.00 87.56 215 TYR A C 1
ATOM 1652 O O . TYR A 1 215 ? 6.700 4.577 7.842 1.00 87.56 215 TYR A O 1
ATOM 1660 N N . GLY A 1 216 ? 7.705 5.531 9.608 1.00 81.38 216 GLY A N 1
ATOM 1661 C CA . GLY A 1 216 ? 8.724 6.242 8.829 1.00 81.38 216 GLY A CA 1
ATOM 1662 C C . GLY A 1 216 ? 8.310 7.649 8.390 1.00 81.38 216 GLY A C 1
ATOM 1663 O O . GLY A 1 216 ? 7.429 8.280 8.980 1.00 81.38 216 GLY A O 1
ATOM 1664 N N . ARG A 1 217 ? 9.006 8.180 7.383 1.00 80.44 217 ARG A N 1
ATOM 1665 C CA . ARG A 1 217 ? 8.840 9.564 6.909 1.00 80.44 217 ARG A CA 1
ATOM 1666 C C . ARG A 1 217 ? 7.677 9.690 5.921 1.00 80.44 217 ARG A C 1
ATOM 1668 O O . ARG A 1 217 ? 7.259 8.713 5.301 1.00 80.44 217 ARG A O 1
ATOM 1675 N N . ASN A 1 218 ? 7.172 10.917 5.761 1.00 87.62 218 ASN A N 1
ATOM 1676 C CA . ASN A 1 218 ? 6.081 11.263 4.835 1.00 87.62 218 ASN A CA 1
ATOM 1677 C C . ASN A 1 218 ? 4.811 10.405 5.036 1.00 87.62 218 ASN A C 1
ATOM 1679 O O . ASN A 1 218 ? 4.154 10.011 4.072 1.00 87.62 218 ASN A O 1
ATOM 1683 N N . CYS A 1 219 ? 4.502 10.054 6.294 1.00 92.31 219 CYS A N 1
ATOM 1684 C CA . CYS A 1 219 ? 3.372 9.194 6.665 1.00 92.31 219 CYS A CA 1
ATOM 1685 C C . CYS A 1 219 ? 2.055 9.689 6.042 1.00 92.31 219 CYS A C 1
ATOM 1687 O O . CYS A 1 219 ? 1.365 8.932 5.359 1.00 92.31 219 CYS A O 1
ATOM 1689 N N . MET A 1 220 ? 1.755 10.984 6.184 1.00 94.81 220 MET A N 1
ATOM 1690 C CA . MET A 1 220 ? 0.515 11.580 5.685 1.00 94.81 220 MET A CA 1
ATOM 1691 C C . MET A 1 220 ? 0.392 11.475 4.158 1.00 94.81 220 MET A C 1
ATOM 1693 O O . MET A 1 220 ? -0.645 11.060 3.641 1.00 94.81 220 MET A O 1
ATOM 1697 N N . GLU A 1 221 ? 1.455 11.793 3.423 1.00 95.62 221 GLU A N 1
ATOM 1698 C CA . GLU A 1 221 ? 1.487 11.748 1.961 1.00 95.62 221 GLU A CA 1
ATOM 1699 C C . GLU A 1 221 ? 1.424 10.306 1.437 1.00 95.62 221 GLU A C 1
ATOM 1701 O O . GLU A 1 221 ? 0.698 10.031 0.478 1.00 95.62 221 GLU A O 1
ATOM 1706 N N . ARG A 1 222 ? 2.133 9.364 2.077 1.00 95.38 222 ARG A N 1
ATOM 1707 C CA . ARG A 1 222 ? 2.091 7.930 1.732 1.00 95.38 222 ARG A CA 1
ATOM 1708 C C . ARG A 1 222 ? 0.687 7.361 1.944 1.00 95.38 222 ARG A C 1
ATOM 1710 O O . ARG A 1 222 ? 0.168 6.700 1.045 1.00 95.38 222 ARG A O 1
ATOM 1717 N N . LEU A 1 223 ? 0.045 7.666 3.076 1.00 96.62 223 LEU A N 1
ATOM 1718 C CA . LEU A 1 223 ? -1.345 7.283 3.347 1.00 96.62 223 LEU A CA 1
ATOM 1719 C C . LEU A 1 223 ? -2.304 7.863 2.301 1.00 96.62 223 LEU A C 1
ATOM 1721 O O . LEU A 1 223 ? -3.089 7.112 1.728 1.00 96.62 223 LEU A O 1
ATOM 1725 N N . GLN A 1 224 ? -2.224 9.164 2.000 1.00 96.62 224 GLN A N 1
ATOM 1726 C CA . GLN A 1 224 ? -3.081 9.802 0.991 1.00 96.62 224 GLN A CA 1
ATOM 1727 C C . GLN A 1 224 ? -2.946 9.148 -0.390 1.00 96.62 224 GLN A C 1
ATOM 1729 O O . GLN A 1 224 ? -3.958 8.882 -1.040 1.00 96.62 224 GLN A O 1
ATOM 1734 N N . LEU A 1 225 ? -1.719 8.865 -0.840 1.00 95.06 225 LEU A N 1
ATOM 1735 C CA . LEU A 1 225 ? -1.466 8.215 -2.130 1.00 95.06 225 LEU A CA 1
ATOM 1736 C C . LEU A 1 225 ? -2.055 6.803 -2.186 1.00 95.06 225 LEU A C 1
ATOM 1738 O O . LEU A 1 225 ? -2.759 6.469 -3.139 1.00 95.06 225 LEU A O 1
ATOM 1742 N N . LEU A 1 226 ? -1.808 5.995 -1.154 1.00 95.81 226 LEU A N 1
ATOM 1743 C CA . LEU A 1 226 ? -2.300 4.620 -1.070 1.00 95.81 226 LEU A CA 1
ATOM 1744 C C . LEU A 1 226 ? -3.833 4.575 -0.995 1.00 95.81 226 LEU A C 1
ATOM 1746 O O . LEU A 1 226 ? -4.459 3.838 -1.757 1.00 95.81 226 LEU A O 1
ATOM 1750 N N . LEU A 1 227 ? -4.451 5.393 -0.137 1.00 96.50 227 LEU A N 1
ATOM 1751 C CA . LEU A 1 227 ? -5.911 5.481 -0.003 1.00 96.50 227 LEU A CA 1
ATOM 1752 C C . LEU A 1 227 ? -6.572 5.945 -1.307 1.00 96.50 227 LEU A C 1
ATOM 1754 O O . LEU A 1 227 ? -7.550 5.336 -1.741 1.00 96.50 227 LEU A O 1
ATOM 1758 N N . LYS A 1 228 ? -5.999 6.948 -1.987 1.00 94.75 228 LYS A N 1
ATOM 1759 C CA . LYS A 1 228 ? -6.468 7.415 -3.304 1.00 94.75 228 LYS A CA 1
ATOM 1760 C C . LYS A 1 228 ? -6.365 6.334 -4.388 1.00 94.75 228 LYS A C 1
ATOM 1762 O O . LYS A 1 228 ? -7.184 6.320 -5.301 1.00 94.75 228 LYS A O 1
ATOM 1767 N N . ALA A 1 229 ? -5.405 5.418 -4.275 1.00 86.69 229 ALA A N 1
ATOM 1768 C CA . ALA A 1 229 ? -5.280 4.237 -5.132 1.00 86.69 229 ALA A CA 1
ATOM 1769 C C . ALA A 1 229 ? -6.125 3.029 -4.662 1.00 86.69 229 ALA A C 1
ATOM 1771 O O . ALA A 1 229 ? -5.953 1.917 -5.161 1.00 86.69 229 ALA A O 1
ATOM 1772 N N . GLY A 1 230 ? -7.042 3.221 -3.707 1.00 90.31 230 GLY A N 1
ATOM 1773 C CA . GLY A 1 230 ? -7.995 2.203 -3.261 1.00 90.31 230 GLY A CA 1
ATOM 1774 C C . GLY A 1 230 ? -7.531 1.324 -2.095 1.00 90.31 230 GLY A C 1
ATOM 1775 O O . GLY A 1 230 ? -8.223 0.349 -1.776 1.00 90.31 230 GLY A O 1
ATOM 1776 N N . ALA A 1 231 ? -6.418 1.652 -1.428 1.00 94.25 231 ALA A N 1
ATOM 1777 C CA . ALA A 1 231 ? -5.934 0.901 -0.266 1.00 94.25 231 ALA A CA 1
ATOM 1778 C C . ALA A 1 231 ? -7.007 0.767 0.823 1.00 94.25 231 ALA A C 1
ATOM 1780 O O . ALA A 1 231 ? -7.697 1.734 1.140 1.00 94.25 231 ALA A O 1
ATOM 1781 N N . ASP A 1 232 ? -7.156 -0.427 1.389 1.00 93.44 232 ASP A N 1
ATOM 1782 C CA . ASP A 1 232 ? -8.185 -0.730 2.374 1.00 93.44 232 ASP A CA 1
ATOM 1783 C C . ASP A 1 232 ? -7.658 -0.574 3.813 1.00 93.44 232 ASP A C 1
ATOM 1785 O O . ASP A 1 232 ? -6.788 -1.343 4.232 1.00 93.44 232 ASP A O 1
ATOM 1789 N N . PRO A 1 233 ? -8.177 0.392 4.596 1.00 96.19 233 PRO A N 1
ATOM 1790 C CA . PRO A 1 233 ? -7.734 0.632 5.970 1.00 96.19 233 PRO A CA 1
ATOM 1791 C C . PRO A 1 233 ? -8.184 -0.437 6.974 1.00 96.19 233 PRO A C 1
ATOM 1793 O O . PRO A 1 233 ? -7.706 -0.442 8.112 1.00 96.19 233 PRO A O 1
ATOM 1796 N N . THR A 1 234 ? -9.081 -1.342 6.578 1.00 94.19 234 THR A N 1
ATOM 1797 C CA . THR A 1 234 ? -9.642 -2.410 7.418 1.00 94.19 234 THR A CA 1
ATOM 1798 C C . THR A 1 234 ? -9.026 -3.778 7.143 1.00 94.19 234 THR A C 1
ATOM 1800 O O . THR A 1 234 ? -9.062 -4.646 8.020 1.00 94.19 234 THR A O 1
ATOM 1803 N N . LEU A 1 235 ? -8.413 -3.960 5.968 1.00 93.62 235 LEU A N 1
ATOM 1804 C CA . LEU A 1 235 ? -7.733 -5.195 5.594 1.00 93.62 235 LEU A CA 1
ATOM 1805 C C . LEU A 1 235 ? -6.622 -5.523 6.598 1.00 93.62 235 LEU A C 1
ATOM 1807 O O . LEU A 1 235 ? -5.858 -4.656 7.022 1.00 93.62 235 LEU A O 1
ATOM 1811 N N . GLN A 1 236 ? -6.554 -6.791 7.001 1.00 92.00 236 GLN A N 1
ATOM 1812 C CA . GLN A 1 236 ? -5.599 -7.250 8.000 1.00 92.00 236 GLN A CA 1
ATOM 1813 C C . GLN A 1 236 ? -4.350 -7.837 7.347 1.00 92.00 236 GLN A C 1
ATOM 1815 O O . GLN A 1 236 ? -4.423 -8.629 6.409 1.00 92.00 236 GLN A O 1
ATOM 1820 N N . ASP A 1 237 ? -3.196 -7.452 7.878 1.00 89.38 237 ASP A N 1
ATOM 1821 C CA . ASP A 1 237 ? -1.903 -8.011 7.522 1.00 89.38 237 ASP A CA 1
ATOM 1822 C C . ASP A 1 237 ? -1.670 -9.387 8.177 1.00 89.38 237 ASP A C 1
ATOM 1824 O O . ASP A 1 237 ? -2.507 -9.899 8.926 1.00 89.38 237 ASP A O 1
ATOM 1828 N N . GLY A 1 238 ? -0.511 -9.999 7.923 1.00 87.88 238 GLY A N 1
ATOM 1829 C CA . GLY A 1 238 ? -0.166 -11.338 8.416 1.00 87.88 238 GLY A CA 1
ATOM 1830 C C . GLY A 1 238 ? -0.061 -11.464 9.942 1.00 87.88 238 GLY A C 1
ATOM 1831 O O . GLY A 1 238 ? 0.121 -12.569 10.445 1.00 87.88 238 GLY A O 1
ATOM 1832 N N . LYS A 1 239 ? -0.182 -10.359 10.690 1.00 89.12 239 LYS A N 1
ATOM 1833 C CA . LYS A 1 239 ? -0.241 -10.319 12.160 1.00 89.12 239 LYS A CA 1
ATOM 1834 C C . LYS A 1 239 ? -1.638 -9.938 12.677 1.00 89.12 239 LYS A C 1
ATOM 1836 O O . LYS A 1 239 ? -1.783 -9.608 13.854 1.00 89.12 239 LYS A O 1
ATOM 1841 N N . GLY A 1 240 ? -2.666 -9.938 11.823 1.00 90.69 240 GLY A N 1
ATOM 1842 C CA . GLY A 1 240 ? -4.024 -9.531 12.194 1.00 90.69 240 GLY A CA 1
ATOM 1843 C C . GLY A 1 240 ? -4.126 -8.034 12.503 1.00 90.69 240 GLY A C 1
ATOM 1844 O O . GLY A 1 240 ? -4.843 -7.633 13.431 1.00 90.69 240 GLY A O 1
ATOM 1845 N N . ARG A 1 241 ? -3.345 -7.198 11.802 1.00 90.94 241 ARG A N 1
ATOM 1846 C CA . ARG A 1 241 ? -3.305 -5.741 11.994 1.00 90.94 241 ARG A CA 1
ATOM 1847 C C . ARG A 1 241 ? -3.834 -5.034 10.756 1.00 90.94 241 ARG A C 1
ATOM 1849 O O . ARG A 1 241 ? -3.349 -5.286 9.661 1.00 90.94 241 ARG A O 1
ATOM 1856 N N . SER A 1 242 ? -4.796 -4.141 10.934 1.00 95.12 242 SER A N 1
ATOM 1857 C CA . SER A 1 242 ? -5.258 -3.209 9.903 1.00 95.12 242 SER A CA 1
ATOM 1858 C C . SER A 1 242 ? -4.778 -1.794 10.218 1.00 95.12 242 SER A C 1
ATOM 1860 O O . SER A 1 242 ? -4.411 -1.521 11.366 1.00 95.12 242 SER A O 1
ATOM 1862 N N . ALA A 1 243 ? -4.807 -0.883 9.245 1.00 96.19 243 ALA A N 1
ATOM 1863 C CA . ALA A 1 243 ? -4.418 0.508 9.472 1.00 96.19 243 ALA A CA 1
ATOM 1864 C C . ALA A 1 243 ? -5.303 1.162 10.550 1.00 96.19 243 ALA A C 1
ATOM 1866 O O . ALA A 1 243 ? -4.780 1.799 11.463 1.00 96.19 243 ALA A O 1
ATOM 1867 N N . LEU A 1 244 ? -6.618 0.899 10.527 1.00 96.94 244 LEU A N 1
ATOM 1868 C CA . LEU A 1 244 ? -7.559 1.357 11.559 1.00 96.94 244 LEU A CA 1
ATOM 1869 C C . LEU A 1 244 ? -7.211 0.826 12.959 1.00 96.94 244 LEU A C 1
ATOM 1871 O O . LEU A 1 244 ? -7.366 1.542 13.940 1.00 96.94 244 LEU A O 1
ATOM 1875 N N . LYS A 1 245 ? -6.718 -0.414 13.076 1.00 95.38 245 LYS A N 1
ATOM 1876 C CA . LYS A 1 245 ? -6.271 -0.974 14.361 1.00 95.38 245 LYS A CA 1
ATOM 1877 C C . LYS A 1 245 ? -4.958 -0.353 14.824 1.00 95.38 245 LYS A C 1
ATOM 1879 O O . LYS A 1 245 ? -4.812 -0.080 16.011 1.00 95.38 245 LYS A O 1
ATOM 1884 N N . LEU A 1 246 ? -4.000 -0.185 13.914 1.00 95.12 246 LEU A N 1
ATOM 1885 C CA . LEU A 1 246 ? -2.673 0.350 14.218 1.00 95.12 246 LEU A CA 1
ATOM 1886 C C . LEU A 1 246 ? -2.747 1.803 14.684 1.00 95.12 246 LEU A C 1
ATOM 1888 O O . LEU A 1 246 ? -2.164 2.123 15.714 1.00 95.12 246 LEU A O 1
ATOM 1892 N N . VAL A 1 247 ? -3.522 2.644 13.996 1.00 94.88 247 VAL A N 1
ATOM 1893 C CA . VAL A 1 247 ? -3.598 4.084 14.285 1.00 94.88 247 VAL A CA 1
ATOM 1894 C C . VAL A 1 247 ? -4.199 4.410 15.664 1.00 94.88 247 VAL A C 1
ATOM 1896 O O . VAL A 1 247 ? -3.919 5.470 16.201 1.00 94.88 247 VAL A O 1
ATOM 1899 N N . VAL A 1 248 ? -4.962 3.482 16.266 1.00 93.44 248 VAL A N 1
ATOM 1900 C CA . VAL A 1 248 ? -5.493 3.556 17.652 1.00 93.44 248 VAL A CA 1
ATOM 1901 C C . VAL A 1 248 ? -4.778 2.596 18.625 1.00 93.44 248 VAL A C 1
ATOM 1903 O O . VAL A 1 248 ? -5.327 2.164 19.641 1.00 93.44 248 VAL A O 1
ATOM 1906 N N . SER A 1 249 ? -3.580 2.137 18.261 1.00 90.88 249 SER A N 1
ATOM 1907 C CA . SER A 1 249 ? -2.732 1.255 19.083 1.00 90.88 249 SER A CA 1
ATOM 1908 C C . SER A 1 249 ? -1.268 1.690 19.121 1.00 90.88 249 SER A C 1
ATOM 1910 O O . SER A 1 249 ? -0.442 0.951 19.654 1.00 90.88 249 SER A O 1
ATOM 1912 N N . MET A 1 250 ? -0.946 2.815 18.491 1.00 90.00 250 MET A N 1
ATOM 1913 C CA . MET A 1 250 ? 0.381 3.406 18.443 1.00 90.00 250 MET A CA 1
ATOM 1914 C C . MET A 1 250 ? 0.308 4.705 19.232 1.00 90.00 250 MET A C 1
ATOM 1916 O O . MET A 1 250 ? -0.542 5.543 18.937 1.00 90.00 250 MET A O 1
ATOM 1920 N N . ASP A 1 251 ? 1.188 4.852 20.215 1.00 81.00 251 ASP A N 1
ATOM 1921 C CA . ASP A 1 251 ? 1.244 6.057 21.034 1.00 81.00 251 ASP A CA 1
ATOM 1922 C C . ASP A 1 251 ? 1.578 7.284 20.158 1.00 81.00 251 ASP A C 1
ATOM 1924 O O . ASP A 1 251 ? 2.246 7.170 19.124 1.00 81.00 251 ASP A O 1
ATOM 1928 N N . GLU A 1 252 ? 1.091 8.457 20.571 1.00 78.56 252 GLU A N 1
ATOM 1929 C CA . GLU A 1 252 ? 1.400 9.767 19.969 1.00 78.56 252 GLU A CA 1
ATOM 1930 C C . GLU A 1 252 ? 1.111 9.903 18.453 1.00 78.56 252 GLU A C 1
ATOM 1932 O O . GLU A 1 252 ? 1.717 10.731 17.767 1.00 78.56 252 GLU A O 1
ATOM 1937 N N . GLN A 1 253 ? 0.161 9.137 17.897 1.00 87.06 253 GLN A N 1
ATOM 1938 C CA . GLN A 1 253 ? -0.273 9.359 16.512 1.00 87.06 253 GLN A CA 1
ATOM 1939 C C . GLN A 1 253 ? -0.900 10.754 16.336 1.00 87.06 253 GLN A C 1
ATOM 1941 O O . GLN A 1 253 ? -1.804 11.116 17.093 1.00 87.06 253 GLN A O 1
ATOM 1946 N N . PRO A 1 254 ? -0.490 11.538 15.315 1.00 92.56 254 PRO A N 1
ATOM 1947 C CA . PRO A 1 254 ? -1.104 12.831 15.048 1.00 92.56 254 PRO A CA 1
ATOM 1948 C C . PRO A 1 254 ? -2.618 12.689 14.798 1.00 92.56 254 PRO A C 1
ATOM 1950 O O . PRO A 1 254 ? -3.014 11.814 14.016 1.00 9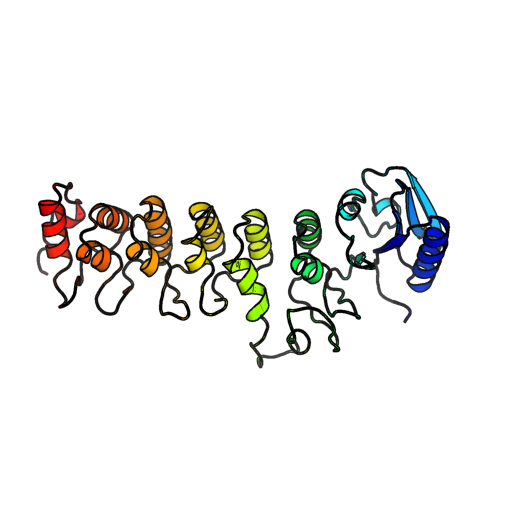2.56 254 PRO A O 1
ATOM 1953 N N . PRO A 1 255 ? -3.471 13.558 15.377 1.00 94.06 255 PRO A N 1
ATOM 1954 C CA . PRO A 1 255 ? -4.924 13.515 15.184 1.00 94.06 255 PRO A CA 1
ATOM 1955 C C . PRO A 1 255 ? -5.338 13.479 13.706 1.00 94.06 255 PRO A C 1
ATOM 1957 O O . PRO A 1 255 ? -6.294 12.804 13.336 1.00 94.06 255 PRO A O 1
ATOM 1960 N N . GLU A 1 256 ? -4.579 14.137 12.833 1.00 95.88 256 GLU A N 1
ATOM 1961 C CA . GLU A 1 256 ? -4.789 14.200 11.384 1.00 95.88 256 GLU A CA 1
ATOM 1962 C C . GLU A 1 256 ? -4.560 12.852 10.681 1.00 95.88 256 GLU A C 1
ATOM 1964 O O . GLU A 1 256 ? -5.245 12.550 9.702 1.00 95.88 256 GLU A O 1
ATOM 1969 N N . VAL A 1 257 ? -3.652 12.015 11.198 1.00 96.62 257 VAL A N 1
ATOM 1970 C CA . VAL A 1 257 ? -3.412 10.647 10.707 1.00 96.62 257 VAL A CA 1
ATOM 1971 C C . VAL A 1 257 ? -4.570 9.737 11.123 1.00 96.62 257 VAL A C 1
ATOM 1973 O O . VAL A 1 257 ? -5.126 9.033 10.275 1.00 96.62 257 VAL A O 1
ATOM 1976 N N . VAL A 1 258 ? -5.007 9.823 12.388 1.00 96.94 258 VAL A N 1
ATOM 1977 C CA . VAL A 1 258 ? -6.226 9.147 12.881 1.00 96.94 258 VAL A CA 1
ATOM 1978 C C . VAL A 1 258 ? -7.426 9.549 12.019 1.00 96.94 258 VAL A C 1
ATOM 1980 O O . VAL A 1 258 ? -8.140 8.688 11.508 1.00 96.94 258 VAL A O 1
ATOM 1983 N N . ARG A 1 259 ? -7.611 10.854 11.789 1.00 97.75 259 ARG A N 1
ATOM 1984 C CA . ARG A 1 259 ? -8.706 11.444 11.007 1.00 97.75 259 ARG A CA 1
ATOM 1985 C C . ARG A 1 259 ? -8.717 10.963 9.557 1.00 97.75 259 ARG A C 1
ATOM 1987 O O . ARG A 1 259 ? -9.789 10.670 9.033 1.00 97.75 259 ARG A O 1
ATOM 1994 N N . LEU A 1 260 ? -7.556 10.872 8.905 1.00 98.06 260 LEU A N 1
ATOM 1995 C CA . LEU A 1 260 ? -7.449 10.387 7.526 1.00 98.06 260 LEU A CA 1
ATOM 1996 C C . LEU A 1 260 ? -7.876 8.917 7.414 1.00 98.06 260 LEU A C 1
ATOM 1998 O O . LEU A 1 260 ? -8.706 8.580 6.568 1.00 98.06 260 LEU A O 1
ATOM 2002 N N . VAL A 1 261 ? -7.349 8.051 8.285 1.00 97.50 261 VAL A N 1
ATOM 2003 C CA . VAL A 1 261 ? -7.686 6.617 8.289 1.00 97.50 261 VAL A CA 1
ATOM 2004 C C . VAL A 1 261 ? -9.153 6.403 8.678 1.00 97.50 261 VAL A C 1
ATOM 2006 O O . VAL A 1 261 ? -9.844 5.620 8.029 1.00 97.50 261 VAL A O 1
ATOM 2009 N N . ALA A 1 262 ? -9.659 7.131 9.678 1.00 97.31 262 ALA A N 1
ATOM 2010 C CA . ALA A 1 262 ? -11.050 7.054 10.123 1.00 97.31 262 ALA A CA 1
ATOM 2011 C C . ALA A 1 262 ? -12.038 7.482 9.026 1.00 97.31 262 ALA A C 1
ATOM 2013 O O . ALA A 1 262 ? -12.997 6.757 8.763 1.00 97.31 262 ALA A O 1
ATOM 2014 N N . ARG A 1 263 ? -11.778 8.592 8.316 1.00 97.56 263 ARG A N 1
ATOM 2015 C CA . ARG A 1 263 ? -12.590 9.011 7.157 1.00 97.56 263 ARG A CA 1
ATOM 2016 C C . ARG A 1 263 ? -12.593 7.966 6.048 1.00 97.56 263 ARG A C 1
ATOM 2018 O O . ARG A 1 263 ? -13.665 7.608 5.577 1.00 97.56 263 ARG A O 1
ATOM 2025 N N . ALA A 1 264 ? -11.436 7.402 5.702 1.00 97.19 264 ALA A N 1
ATOM 2026 C CA . ALA A 1 264 ? -11.360 6.338 4.700 1.00 97.19 264 ALA A CA 1
ATOM 2027 C C . ALA A 1 264 ? -12.101 5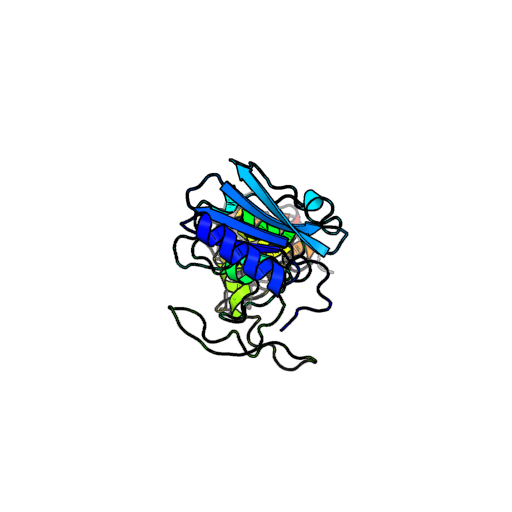.049 5.117 1.00 97.19 264 ALA A C 1
ATOM 2029 O O . ALA A 1 264 ? -12.551 4.291 4.256 1.00 97.19 264 ALA A O 1
ATOM 2030 N N . CYS A 1 265 ? -12.252 4.790 6.422 1.00 96.81 265 CYS A N 1
ATOM 2031 C CA . CYS A 1 265 ? -13.129 3.730 6.926 1.00 96.81 265 CYS A CA 1
ATOM 2032 C C . CYS A 1 265 ? -14.608 4.125 6.822 1.00 96.81 265 CYS A C 1
ATOM 2034 O O . CYS A 1 265 ? -15.427 3.300 6.420 1.00 96.81 265 CYS A O 1
ATOM 2036 N N . GLN A 1 266 ? -14.959 5.373 7.146 1.00 96.19 266 GLN A N 1
ATOM 2037 C CA . GLN A 1 266 ? -16.339 5.863 7.097 1.00 96.19 266 GLN A CA 1
ATOM 2038 C C . GLN A 1 266 ? -16.892 5.964 5.673 1.00 96.19 266 GLN A C 1
ATOM 2040 O O . GLN A 1 266 ? -18.031 5.574 5.434 1.00 96.19 266 GLN A O 1
ATOM 2045 N N . GLU A 1 267 ? -16.084 6.392 4.703 1.00 94.94 267 GLU A N 1
ATOM 2046 C CA . GLU A 1 267 ? -16.429 6.391 3.270 1.00 94.94 267 GLU A CA 1
ATOM 2047 C C . GLU A 1 267 ? -16.785 4.985 2.749 1.00 94.94 267 GLU A C 1
ATOM 2049 O O . GLU A 1 267 ? -17.498 4.845 1.758 1.00 94.94 267 GLU A O 1
ATOM 2054 N N . ARG A 1 268 ? -16.322 3.937 3.445 1.00 94.19 268 ARG A N 1
ATOM 2055 C CA . ARG A 1 268 ? -16.620 2.522 3.176 1.00 94.19 268 ARG A CA 1
ATOM 2056 C C . ARG A 1 268 ? -17.702 1.942 4.097 1.00 94.19 268 ARG A C 1
ATOM 2058 O O . ARG A 1 268 ? -18.006 0.760 3.980 1.00 94.19 268 ARG A O 1
ATOM 2065 N N . ASN A 1 269 ? -18.269 2.743 5.003 1.00 95.50 269 ASN A N 1
ATOM 2066 C CA . ASN A 1 269 ? -19.187 2.330 6.072 1.00 95.50 269 ASN A CA 1
ATOM 2067 C C . ASN A 1 269 ? -18.597 1.274 7.039 1.00 95.50 269 ASN A C 1
ATOM 2069 O O . ASN A 1 269 ? -19.298 0.380 7.505 1.00 95.50 269 ASN A O 1
ATOM 2073 N N . MET A 1 270 ? -17.290 1.350 7.318 1.00 95.00 270 MET A N 1
ATOM 2074 C CA . MET A 1 270 ? -16.534 0.364 8.108 1.00 95.00 270 MET A CA 1
ATOM 2075 C C . MET A 1 270 ? -15.826 0.956 9.347 1.00 95.00 270 MET A C 1
ATOM 2077 O O . MET A 1 270 ? -14.954 0.303 9.920 1.00 95.00 270 MET A O 1
ATOM 2081 N N . ILE A 1 271 ? -16.161 2.178 9.784 1.00 95.88 271 ILE A N 1
ATOM 2082 C CA . ILE A 1 271 ? -15.502 2.818 10.944 1.00 95.88 271 ILE A CA 1
ATOM 2083 C C . ILE A 1 271 ? -15.716 2.049 12.262 1.00 95.88 271 ILE A C 1
ATOM 2085 O O . ILE A 1 271 ? -14.799 1.942 13.077 1.00 95.88 271 ILE A O 1
ATOM 2089 N N . ASP A 1 272 ? -16.890 1.433 12.425 1.00 95.75 272 ASP A N 1
ATOM 2090 C CA . ASP A 1 272 ? -17.272 0.661 13.614 1.00 95.75 272 ASP A CA 1
ATOM 2091 C C . ASP A 1 272 ? -16.886 -0.827 13.527 1.00 95.75 272 ASP A C 1
ATOM 2093 O O . ASP A 1 272 ? -17.309 -1.647 14.347 1.00 95.75 272 ASP A O 1
ATOM 2097 N N . VAL A 1 273 ? -16.046 -1.211 12.558 1.00 94.38 273 VAL A N 1
ATOM 2098 C CA . VAL A 1 273 ? -15.483 -2.565 12.518 1.00 94.38 273 VAL A CA 1
ATOM 2099 C C . VAL A 1 273 ? -14.616 -2.804 13.757 1.00 94.38 273 VAL A C 1
ATOM 2101 O O . VAL A 1 273 ? -13.788 -1.987 14.168 1.00 94.38 273 VAL A O 1
ATOM 2104 N N . LYS A 1 274 ? -14.795 -3.980 14.361 1.00 93.19 274 LYS A N 1
ATOM 2105 C CA . LYS A 1 274 ? -14.030 -4.426 15.525 1.00 93.19 274 LYS A CA 1
ATOM 2106 C C . LYS A 1 274 ? -12.538 -4.569 15.202 1.00 93.19 274 LYS A C 1
ATOM 2108 O O . LYS A 1 274 ? -12.132 -5.464 14.463 1.00 93.19 274 LYS A O 1
ATOM 2113 N N . VAL A 1 275 ? -11.707 -3.727 15.819 1.00 92.38 275 VAL A N 1
ATOM 2114 C CA . VAL A 1 275 ? -10.234 -3.763 15.700 1.00 92.38 275 VAL A CA 1
ATOM 2115 C C . VAL A 1 275 ? -9.604 -4.856 16.577 1.00 92.38 275 VAL A C 1
ATOM 2117 O O . VAL A 1 275 ? -8.469 -5.290 16.357 1.00 92.38 275 VAL A O 1
ATOM 2120 N N . ASN A 1 276 ? -10.344 -5.336 17.577 1.00 88.81 276 ASN A N 1
ATOM 2121 C CA . ASN A 1 276 ? -10.068 -6.550 18.348 1.00 88.81 276 ASN A CA 1
ATOM 2122 C C . ASN A 1 276 ? -11.410 -7.219 18.741 1.00 88.81 276 ASN A C 1
ATOM 2124 O O . ASN A 1 276 ? -12.452 -6.602 18.537 1.00 88.81 276 ASN A O 1
ATOM 2128 N N . PRO A 1 277 ? -11.440 -8.447 19.300 1.00 87.56 277 PRO A N 1
ATOM 2129 C CA . PRO A 1 277 ? -12.691 -9.196 19.512 1.00 87.56 277 PRO A CA 1
ATOM 2130 C C . PRO A 1 277 ? -13.794 -8.463 20.299 1.00 87.56 277 PRO A C 1
ATOM 2132 O O . PRO A 1 277 ? -14.982 -8.747 20.117 1.00 87.56 277 PRO A O 1
ATOM 2135 N N . VAL A 1 278 ? -13.421 -7.504 21.152 1.00 88.31 278 VAL A N 1
ATOM 2136 C CA . VAL A 1 278 ? -14.356 -6.718 21.969 1.00 88.31 278 VAL A CA 1
ATOM 2137 C C . VAL A 1 278 ? -14.602 -5.326 21.382 1.00 88.31 278 VAL A C 1
ATOM 2139 O O . VAL A 1 278 ? -15.753 -4.911 21.283 1.00 88.31 278 VAL A O 1
ATOM 2142 N N . ASN A 1 279 ? -13.548 -4.617 20.977 1.00 92.31 279 ASN A N 1
ATOM 2143 C CA . ASN A 1 279 ? -13.582 -3.168 20.777 1.00 92.31 279 ASN A CA 1
ATOM 2144 C C . ASN A 1 279 ? -13.646 -2.767 19.293 1.00 92.31 279 ASN A C 1
ATOM 2146 O O . ASN A 1 279 ? -12.896 -3.299 18.467 1.00 92.31 279 ASN A O 1
ATOM 2150 N N . THR A 1 280 ? -14.454 -1.749 18.987 1.00 95.56 280 THR A N 1
ATOM 2151 C CA . THR A 1 280 ? -14.290 -0.885 17.801 1.00 95.56 280 THR A CA 1
ATOM 2152 C C . THR A 1 280 ? -13.050 0.007 17.963 1.00 95.56 280 THR A C 1
ATOM 2154 O O . THR A 1 280 ? -12.399 -0.015 19.014 1.00 95.56 280 THR A O 1
ATOM 2157 N N . ALA A 1 281 ? -12.707 0.809 16.951 1.00 95.94 281 ALA A N 1
ATOM 2158 C CA . ALA A 1 281 ? -11.642 1.806 17.083 1.00 95.94 281 ALA A CA 1
ATOM 2159 C C . ALA A 1 281 ? -11.911 2.781 18.251 1.00 95.94 281 ALA A C 1
ATOM 2161 O O . ALA A 1 281 ? -11.037 2.986 19.093 1.00 95.94 281 ALA A O 1
ATOM 2162 N N . LEU A 1 282 ? -13.148 3.287 18.362 1.00 96.69 282 LEU A N 1
ATOM 2163 C CA . LEU A 1 282 ? -13.567 4.186 19.444 1.00 96.69 282 LEU A CA 1
ATOM 2164 C C . LEU A 1 282 ? -13.572 3.485 20.809 1.00 96.69 282 LEU A C 1
ATOM 2166 O O . LEU A 1 282 ? -13.079 4.045 21.785 1.00 96.69 282 LEU A O 1
ATOM 2170 N N . GLY A 1 283 ? -14.037 2.232 20.878 1.00 95.75 283 GLY A N 1
ATOM 2171 C CA . GLY A 1 283 ? -13.964 1.439 22.108 1.00 95.75 283 GLY A CA 1
ATOM 2172 C C . GLY A 1 283 ? -12.534 1.213 22.593 1.00 95.75 283 GLY A C 1
ATOM 2173 O O . GLY A 1 283 ? -12.273 1.238 23.796 1.00 95.75 283 GLY A O 1
ATOM 2174 N N . ARG A 1 284 ? -11.577 1.070 21.670 1.00 94.94 284 ARG A N 1
ATOM 2175 C CA . ARG A 1 284 ? -10.164 0.963 22.034 1.00 94.94 284 ARG A CA 1
ATOM 2176 C C . ARG A 1 284 ? -9.610 2.293 22.546 1.00 94.94 284 ARG A C 1
ATOM 2178 O O . ARG A 1 284 ? -9.046 2.284 23.633 1.00 94.94 284 ARG A O 1
ATOM 2185 N N . ALA A 1 285 ? -9.825 3.403 21.839 1.00 94.88 285 ALA A N 1
ATOM 2186 C CA . ALA A 1 285 ? -9.391 4.731 22.290 1.00 94.88 285 ALA A CA 1
ATOM 2187 C C . ALA A 1 285 ? -9.966 5.092 23.678 1.00 94.88 285 ALA A C 1
ATOM 2189 O O . ALA A 1 285 ? -9.239 5.555 24.557 1.00 94.88 285 ALA A O 1
ATOM 2190 N N . CYS A 1 286 ? -11.243 4.774 23.921 1.00 94.62 286 CYS A N 1
ATOM 2191 C CA . CYS A 1 286 ? -11.884 4.958 25.224 1.00 94.62 286 CYS A CA 1
ATOM 2192 C C . CYS A 1 286 ? -11.212 4.121 26.325 1.00 94.62 286 CYS A C 1
ATOM 2194 O O . CYS A 1 286 ? -10.952 4.624 27.414 1.00 94.62 286 CYS A O 1
ATOM 2196 N N . GLY A 1 287 ? -10.899 2.849 26.048 1.00 92.56 287 GLY A N 1
ATOM 2197 C CA . GLY A 1 287 ? -10.237 1.952 27.003 1.00 92.56 287 GLY A CA 1
ATOM 2198 C C . GLY A 1 287 ? -8.771 2.290 27.303 1.00 92.56 287 GLY A C 1
ATOM 2199 O O . GLY A 1 287 ? -8.247 1.816 28.309 1.00 92.56 287 GLY A O 1
ATOM 2200 N N . PHE A 1 288 ? -8.122 3.096 26.458 1.00 91.31 288 PHE A N 1
ATOM 2201 C CA . PHE A 1 288 ? -6.769 3.633 26.665 1.00 91.31 288 PHE A CA 1
ATOM 2202 C C . PHE A 1 288 ? -6.774 5.072 27.211 1.00 91.31 288 PHE A C 1
ATOM 2204 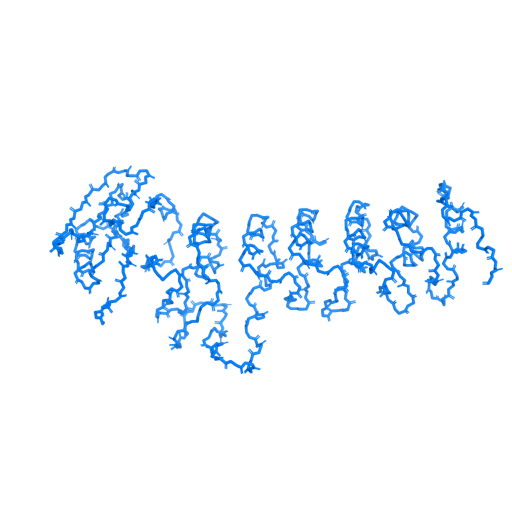O O . PHE A 1 288 ? -5.710 5.648 27.410 1.00 91.31 288 PHE A O 1
ATOM 2211 N N . TYR A 1 289 ? -7.953 5.619 27.534 1.00 91.88 289 TYR A N 1
ATOM 2212 C CA . TYR A 1 289 ? -8.138 6.974 28.063 1.00 91.88 289 TYR A CA 1
ATOM 2213 C C . TYR A 1 289 ? -7.615 8.082 27.127 1.00 91.88 289 TYR A C 1
ATOM 2215 O O . TYR A 1 289 ? -7.048 9.071 27.583 1.00 91.88 289 TYR A O 1
ATOM 2223 N N . GLU A 1 290 ? -7.836 7.944 25.814 1.00 92.25 290 GLU A N 1
ATOM 2224 C CA . GLU A 1 290 ? -7.429 8.931 24.802 1.00 92.25 290 GLU A CA 1
ATOM 2225 C C . GLU A 1 290 ? -8.602 9.845 24.373 1.00 92.25 290 GLU A C 1
ATOM 2227 O O . GLU A 1 290 ? -9.273 9.558 23.373 1.00 92.25 290 GLU A O 1
ATOM 2232 N N . PRO A 1 291 ? -8.891 10.964 25.071 1.00 92.25 291 PRO A N 1
ATOM 2233 C CA . PRO A 1 291 ? -10.052 11.803 24.758 1.00 92.25 291 PRO A CA 1
ATOM 2234 C C . PRO A 1 291 ? -9.952 12.466 23.376 1.00 92.25 291 PRO A C 1
ATOM 2236 O O . PRO A 1 291 ? -10.957 12.575 22.677 1.00 92.25 291 PRO A O 1
ATOM 2239 N N . VAL A 1 292 ? -8.747 12.856 22.937 1.00 92.31 292 VAL A N 1
ATOM 2240 C CA . VAL A 1 292 ? -8.525 13.484 21.620 1.00 92.31 292 VAL A CA 1
ATOM 2241 C C . VAL A 1 292 ? -8.808 12.494 20.487 1.00 92.31 292 VAL A C 1
ATOM 2243 O O . VAL A 1 292 ? -9.568 12.814 19.573 1.00 92.31 292 VAL A O 1
ATOM 2246 N N . THR A 1 293 ? -8.278 11.270 20.573 1.00 94.44 293 THR A N 1
ATOM 2247 C CA . THR A 1 293 ? -8.565 10.187 19.618 1.00 94.44 293 THR A CA 1
ATOM 2248 C C . THR A 1 293 ? -10.059 9.856 19.595 1.00 94.44 293 THR A C 1
ATOM 2250 O O . THR A 1 293 ? -10.635 9.692 18.518 1.00 94.44 293 THR A O 1
ATOM 2253 N N . CYS A 1 294 ? -10.722 9.836 20.759 1.00 95.44 294 CYS A N 1
ATOM 2254 C CA . CYS A 1 294 ? -12.173 9.649 20.843 1.00 95.44 294 CYS A CA 1
ATOM 2255 C C . CYS A 1 294 ? -12.946 10.758 20.111 1.00 95.44 294 CYS A C 1
ATOM 2257 O O . CYS A 1 294 ? -13.825 10.439 19.311 1.00 95.44 294 CYS A O 1
ATOM 2259 N N . CYS A 1 295 ? -12.601 12.036 20.317 1.00 93.94 295 CYS A N 1
ATOM 2260 C CA . CYS A 1 295 ? -13.200 13.153 19.577 1.00 93.94 295 CYS A CA 1
ATOM 2261 C C . CYS A 1 295 ? -13.023 12.997 18.064 1.00 93.94 295 CYS A C 1
ATOM 2263 O O . CYS A 1 295 ? -14.006 13.070 17.333 1.00 93.94 295 CYS A O 1
ATOM 2265 N N . VAL A 1 296 ? -11.805 12.720 17.585 1.00 95.75 296 VAL A N 1
ATOM 2266 C CA . VAL A 1 296 ? -11.532 12.567 16.144 1.00 95.75 296 VAL A CA 1
ATOM 2267 C C . VAL A 1 296 ? -12.355 11.438 15.525 1.00 95.75 296 VAL A C 1
ATOM 2269 O O . VAL A 1 296 ? -12.885 11.603 14.426 1.00 95.75 296 VAL A O 1
ATOM 2272 N N . LEU A 1 297 ? -12.483 10.300 16.210 1.00 96.88 297 LEU A N 1
ATOM 2273 C CA . LEU A 1 297 ? -13.275 9.166 15.730 1.00 96.88 297 LEU A CA 1
ATOM 2274 C C . LEU A 1 297 ? -14.774 9.499 15.687 1.00 96.88 297 LEU A C 1
ATOM 2276 O O . LEU A 1 297 ? -15.420 9.227 14.675 1.00 96.88 297 LEU A O 1
ATOM 2280 N N . ILE A 1 298 ? -15.305 10.150 16.726 1.00 95.62 298 ILE A N 1
ATOM 2281 C CA . ILE A 1 298 ? -16.696 10.634 16.782 1.00 95.62 298 ILE A CA 1
ATOM 2282 C C . ILE A 1 298 ? -16.969 11.656 15.663 1.00 95.62 298 ILE A C 1
ATOM 2284 O O . ILE A 1 298 ? -17.955 11.531 14.941 1.00 95.62 298 ILE A O 1
ATOM 2288 N N . GLU A 1 299 ? -16.069 12.619 15.445 1.00 95.00 299 GLU A N 1
ATOM 2289 C CA . GLU A 1 299 ? -16.136 13.596 14.344 1.00 95.00 299 GLU A CA 1
ATOM 2290 C C . GLU A 1 299 ? -16.081 12.944 12.952 1.00 95.00 299 GLU A C 1
ATOM 2292 O O . GLU A 1 299 ? -16.554 13.524 11.974 1.00 95.00 299 GLU A O 1
ATOM 2297 N N . CYS A 1 300 ? -15.499 11.747 12.843 1.00 96.06 300 CYS A N 1
ATOM 2298 C CA . CYS A 1 300 ? -15.487 10.946 11.619 1.00 96.06 300 CYS A CA 1
ATOM 2299 C C . CYS A 1 300 ? -16.687 9.990 11.505 1.00 96.06 300 CYS A C 1
ATOM 2301 O O . CYS A 1 300 ? -16.754 9.243 10.533 1.00 96.06 300 CYS A O 1
ATOM 2303 N N . GLY A 1 301 ? -17.636 10.025 12.446 1.00 95.06 301 GLY A N 1
ATOM 2304 C CA . GLY A 1 301 ? -18.875 9.244 12.408 1.00 95.06 301 GLY A CA 1
ATOM 2305 C C . GLY A 1 301 ? -18.846 7.911 13.160 1.00 95.06 301 GLY A C 1
ATOM 2306 O O . GLY A 1 301 ? -19.757 7.114 12.957 1.00 95.06 301 GLY A O 1
ATOM 2307 N N . ALA A 1 302 ? -17.845 7.650 14.010 1.00 96.50 302 ALA A N 1
ATOM 2308 C CA . ALA A 1 302 ? -17.806 6.433 14.823 1.00 96.50 302 ALA A CA 1
ATOM 2309 C C . ALA A 1 302 ? -18.948 6.408 15.851 1.00 96.50 302 ALA A C 1
ATOM 2311 O O . ALA A 1 302 ? -19.188 7.394 16.556 1.00 96.50 302 ALA A O 1
ATOM 2312 N N . SER A 1 303 ? -19.625 5.269 15.968 1.00 94.81 303 SER A N 1
ATOM 2313 C CA . SER A 1 303 ? -20.750 5.094 16.881 1.00 94.81 303 SER A CA 1
ATOM 2314 C C . SER A 1 303 ? -20.284 5.071 18.344 1.00 94.81 303 SER A C 1
ATOM 2316 O O . SER A 1 303 ? -19.443 4.242 18.702 1.00 94.81 303 SER A O 1
ATOM 2318 N N . PRO A 1 304 ? -20.857 5.905 19.238 1.00 93.94 304 PRO A N 1
ATOM 2319 C CA . PRO A 1 304 ? -20.559 5.870 20.672 1.00 93.94 304 PRO A CA 1
ATOM 2320 C C . PRO A 1 304 ? -21.169 4.655 21.395 1.00 93.94 304 PRO A C 1
ATOM 2322 O O . PRO A 1 304 ? -21.050 4.544 22.615 1.00 93.94 304 PRO A O 1
ATOM 2325 N N . PHE A 1 305 ? -21.828 3.744 20.673 1.00 92.00 305 PHE A N 1
ATOM 2326 C CA . PHE A 1 305 ? -22.498 2.569 21.225 1.00 92.00 305 PHE A CA 1
ATOM 2327 C C . PHE A 1 305 ? -21.690 1.287 20.998 1.00 92.00 305 PHE A C 1
ATOM 2329 O O . PHE A 1 305 ? -20.937 1.154 20.035 1.00 92.00 305 PHE A O 1
ATOM 2336 N N . GLY A 1 306 ? -21.875 0.306 21.882 1.00 89.94 306 GLY A N 1
ATOM 2337 C CA . GLY A 1 306 ? -21.150 -0.963 21.857 1.00 89.94 306 GLY A CA 1
ATOM 2338 C C . GLY A 1 306 ? -20.333 -1.160 23.128 1.00 89.94 306 GLY A C 1
ATOM 2339 O O . GLY A 1 306 ? -20.755 -0.752 24.208 1.00 89.94 306 GLY A O 1
ATOM 2340 N N . THR A 1 307 ? -19.170 -1.807 23.013 1.00 92.06 307 THR A N 1
ATOM 2341 C CA . THR A 1 307 ? -18.374 -2.215 24.179 1.00 92.06 307 THR A CA 1
ATOM 2342 C C . THR A 1 307 ? -16.938 -1.709 24.163 1.00 92.06 307 THR A C 1
ATOM 2344 O O . THR A 1 307 ? -16.288 -1.722 23.114 1.00 92.06 307 THR A O 1
ATOM 2347 N N . PHE A 1 308 ? -16.420 -1.376 25.348 1.00 91.88 308 PHE A N 1
ATOM 2348 C CA . PHE A 1 308 ? -15.009 -1.068 25.589 1.00 91.88 308 PHE A CA 1
ATOM 2349 C C . PHE A 1 308 ? -14.364 -1.982 26.646 1.00 91.88 308 PHE A C 1
ATOM 2351 O O . PHE A 1 308 ? -15.054 -2.609 27.452 1.00 91.88 308 PHE A O 1
ATOM 2358 N N . GLY A 1 309 ? -13.030 -2.041 26.650 1.00 85.50 309 GLY A N 1
ATOM 2359 C CA . GLY A 1 309 ? -12.225 -2.681 27.699 1.00 85.50 309 GLY A CA 1
ATOM 2360 C C . GLY A 1 309 ? -12.234 -4.218 27.705 1.00 85.50 309 GLY A C 1
ATOM 2361 O O . GLY A 1 309 ? -12.632 -4.871 26.739 1.00 85.50 309 GLY A O 1
ATOM 2362 N N . TYR A 1 310 ? -11.738 -4.799 28.802 1.00 79.38 310 TYR A N 1
ATOM 2363 C CA . TYR A 1 310 ? -11.902 -6.215 29.148 1.00 79.38 310 TYR A CA 1
ATOM 2364 C C . TYR A 1 310 ? -11.945 -6.364 30.687 1.00 79.38 310 TYR A C 1
ATOM 2366 O O . TYR A 1 310 ? -10.976 -5.966 31.334 1.00 79.38 310 TYR A O 1
ATOM 2374 N N . PRO A 1 311 ? -13.017 -6.916 31.292 1.00 86.88 311 PRO A N 1
ATOM 2375 C CA . PRO A 1 311 ? -14.239 -7.403 30.648 1.00 86.88 311 PRO A CA 1
ATOM 2376 C C . PRO A 1 311 ? -15.009 -6.286 29.910 1.00 86.88 311 PRO A C 1
ATOM 2378 O O . PRO A 1 311 ? -14.812 -5.110 30.228 1.00 86.88 311 PRO A O 1
ATOM 2381 N N . PRO A 1 312 ? -15.850 -6.635 28.913 1.00 89.12 312 PRO A N 1
ATOM 2382 C CA . PRO A 1 312 ? -16.590 -5.657 28.117 1.00 89.12 312 PRO A CA 1
ATOM 2383 C C . PRO A 1 312 ? -17.530 -4.800 28.977 1.00 89.12 312 PRO A C 1
ATOM 2385 O O . PRO A 1 312 ? -18.333 -5.333 29.741 1.00 89.12 312 PRO A O 1
ATOM 2388 N N . GLN A 1 313 ? -17.446 -3.483 28.819 1.00 92.06 313 GLN A N 1
ATOM 2389 C CA . GLN A 1 313 ? -18.267 -2.469 29.492 1.00 92.06 313 GLN A CA 1
ATOM 2390 C C . GLN A 1 313 ? -18.976 -1.588 28.454 1.00 92.06 313 GLN A C 1
ATOM 2392 O O . GLN A 1 313 ? -18.544 -1.540 27.304 1.00 92.06 313 GLN A O 1
ATOM 2397 N N . ASP A 1 314 ? -20.050 -0.892 28.839 1.00 94.38 314 ASP A N 1
ATOM 2398 C CA . ASP A 1 314 ? -20.819 -0.018 27.936 1.00 94.38 314 ASP A CA 1
ATOM 2399 C C . ASP A 1 314 ? -20.002 1.195 27.454 1.00 94.38 314 ASP A C 1
ATOM 2401 O O . ASP A 1 314 ? -19.567 2.023 28.259 1.00 94.38 314 ASP A O 1
ATOM 2405 N N . LEU A 1 315 ? -19.810 1.312 26.136 1.00 94.75 315 LEU A N 1
ATOM 2406 C CA . LEU A 1 315 ? -18.987 2.362 25.524 1.00 94.75 315 LEU A CA 1
ATOM 2407 C C . LEU A 1 315 ? -19.527 3.772 25.797 1.00 94.75 315 LEU A C 1
ATOM 2409 O O . LEU A 1 315 ? -18.748 4.674 26.098 1.00 94.75 315 LEU A O 1
ATOM 2413 N N . HIS A 1 316 ? -20.846 3.964 25.745 1.00 93.31 316 HIS A N 1
ATOM 2414 C CA . HIS A 1 316 ? -21.461 5.286 25.902 1.00 93.31 316 HIS A CA 1
ATOM 2415 C C . HIS A 1 316 ? -21.229 5.851 27.308 1.00 93.31 316 HIS A C 1
ATOM 2417 O O . HIS A 1 316 ? -20.897 7.027 27.482 1.00 93.31 316 HIS A O 1
ATOM 2423 N N . THR A 1 317 ? -21.346 4.993 28.322 1.00 92.56 317 THR A N 1
ATOM 2424 C CA . THR A 1 317 ? -21.027 5.303 29.721 1.00 92.56 317 THR A CA 1
ATOM 2425 C C . THR A 1 317 ? -19.527 5.519 29.920 1.00 92.56 317 THR A C 1
ATOM 2427 O O . THR A 1 317 ? -19.139 6.493 30.569 1.00 92.56 317 THR A O 1
ATOM 2430 N N . GLY A 1 318 ? -18.680 4.671 29.324 1.00 94.25 318 GLY A N 1
ATOM 2431 C CA . GLY A 1 318 ? -17.220 4.808 29.376 1.00 94.25 318 GLY A CA 1
ATOM 2432 C C . GLY A 1 318 ? -16.730 6.149 28.827 1.00 94.25 318 GLY A C 1
ATOM 2433 O O . GLY A 1 318 ? -15.966 6.845 29.494 1.00 94.25 318 GLY A O 1
ATOM 2434 N N . LEU A 1 319 ? -17.245 6.570 27.667 1.00 95.19 319 LEU A N 1
ATOM 2435 C CA . LEU A 1 319 ? -16.925 7.865 27.062 1.00 95.19 319 LEU A CA 1
ATOM 2436 C C . LEU A 1 319 ? -17.347 9.027 27.970 1.00 95.19 319 LEU A C 1
ATOM 2438 O O . LEU A 1 319 ? -16.557 9.939 28.202 1.00 95.19 319 LEU A O 1
ATOM 2442 N N . LYS A 1 320 ? -18.556 8.987 28.545 1.00 93.00 320 LYS A N 1
ATOM 2443 C CA . LYS A 1 320 ? -19.021 10.012 29.500 1.00 93.00 320 LYS A CA 1
ATOM 2444 C C . LYS A 1 320 ? -18.109 10.142 30.717 1.00 93.00 320 LYS A C 1
ATOM 2446 O O . LYS A 1 320 ? -17.825 11.262 31.135 1.00 93.00 320 LYS A O 1
ATOM 2451 N N . MET A 1 321 ? -17.645 9.020 31.265 1.00 92.44 321 MET A N 1
ATOM 2452 C CA . MET A 1 321 ? -16.679 9.017 32.366 1.00 92.44 321 MET A CA 1
ATOM 2453 C C . MET A 1 321 ? -15.326 9.583 31.926 1.00 92.44 321 MET A C 1
ATOM 2455 O O . MET A 1 321 ? -14.780 10.426 32.631 1.00 92.44 321 MET A O 1
ATOM 2459 N N . LEU A 1 322 ? -14.816 9.185 30.756 1.00 93.94 322 LEU A N 1
ATOM 2460 C CA . LEU A 1 322 ? -13.550 9.681 30.210 1.00 93.94 322 LEU A CA 1
ATOM 2461 C C . LEU A 1 322 ? -13.553 11.208 30.062 1.00 93.94 322 LEU A C 1
ATOM 2463 O O . LEU A 1 322 ? -12.708 11.871 30.655 1.00 93.94 322 LEU A O 1
ATOM 2467 N N . PHE A 1 323 ? -14.532 11.768 29.344 1.00 93.38 323 PHE A N 1
ATOM 2468 C CA . PHE A 1 323 ? -14.629 13.214 29.111 1.00 93.38 323 PHE A CA 1
ATOM 2469 C C . PHE A 1 323 ? -14.767 14.021 30.414 1.00 93.38 323 PHE A C 1
ATOM 2471 O O . PHE A 1 323 ? -14.177 15.094 30.533 1.00 93.38 323 PHE A O 1
ATOM 2478 N N . ALA A 1 324 ? -15.484 13.488 31.411 1.00 90.94 324 ALA A N 1
ATOM 2479 C CA . ALA A 1 324 ? -15.603 14.110 32.730 1.00 90.94 324 ALA A CA 1
ATOM 2480 C C . ALA A 1 324 ? -14.302 14.042 33.556 1.00 90.94 324 ALA A C 1
ATOM 2482 O O . ALA A 1 324 ? -14.010 14.968 34.307 1.00 90.94 324 ALA A O 1
ATOM 2483 N N . LEU A 1 325 ? -13.516 12.967 33.425 1.00 92.00 325 LEU A N 1
ATOM 2484 C CA . LEU A 1 325 ? -12.234 12.802 34.122 1.00 92.00 325 LEU A CA 1
ATOM 2485 C C . LEU A 1 325 ? -11.109 13.651 33.513 1.00 92.00 325 LEU A C 1
ATOM 2487 O O . LEU A 1 325 ? -10.199 14.049 34.237 1.00 92.00 325 LEU A O 1
ATOM 2491 N N . THR A 1 326 ? -11.155 13.926 32.207 1.00 88.75 326 THR A N 1
ATOM 2492 C CA . THR A 1 326 ? -10.119 14.691 31.487 1.00 88.75 326 THR A CA 1
ATOM 2493 C C . THR A 1 326 ? -10.471 16.170 31.284 1.00 88.75 326 THR A C 1
ATOM 2495 O O . THR A 1 326 ? -9.823 16.831 30.475 1.00 88.75 326 THR A O 1
ATOM 2498 N N . ASP A 1 327 ? -11.512 16.675 31.962 1.00 84.81 327 ASP A N 1
ATOM 2499 C CA . ASP A 1 327 ? -12.065 18.040 31.823 1.00 84.81 327 ASP A CA 1
ATOM 2500 C C . ASP A 1 327 ? -12.223 18.483 30.352 1.00 84.81 327 ASP A C 1
ATOM 2502 O O . ASP A 1 327 ? -11.939 19.610 29.949 1.00 84.81 327 ASP A O 1
ATOM 2506 N N . THR A 1 328 ? -12.609 17.532 29.498 1.00 84.94 328 THR A N 1
ATOM 2507 C CA . THR A 1 328 ? -12.656 17.711 28.046 1.00 84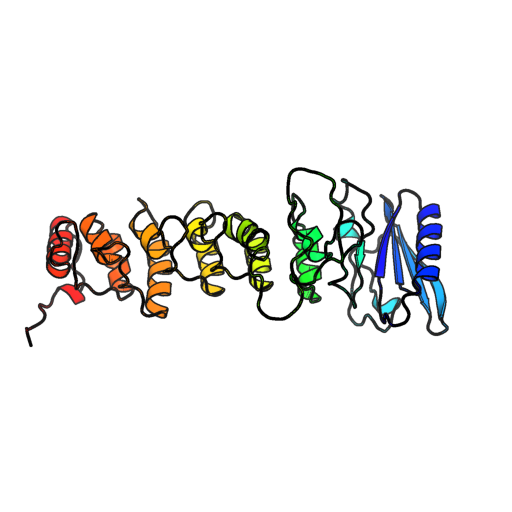.94 328 THR A CA 1
ATOM 2508 C C . THR A 1 328 ? -14.117 17.872 27.612 1.00 84.94 328 THR A C 1
ATOM 2510 O O . THR A 1 328 ? -14.951 17.060 28.019 1.00 84.94 328 THR A O 1
ATOM 2513 N N . PRO A 1 329 ? -14.472 18.879 26.785 1.00 86.94 329 PRO A N 1
ATOM 2514 C CA . PRO A 1 329 ? -15.865 19.143 26.428 1.00 86.94 329 PRO A CA 1
ATOM 2515 C C . PRO A 1 329 ? -16.571 17.920 25.836 1.00 86.94 329 PRO A C 1
ATOM 2517 O O . PRO A 1 329 ? -16.142 17.383 24.818 1.00 86.94 329 PRO A O 1
ATOM 2520 N N . LEU A 1 330 ? -17.679 17.503 26.459 1.00 85.94 330 LEU A N 1
ATOM 2521 C CA . LEU A 1 330 ? -18.446 16.336 26.024 1.00 85.94 330 LEU A CA 1
ATOM 2522 C C . LEU A 1 330 ? -19.060 16.573 24.621 1.00 85.94 330 LEU A C 1
ATOM 2524 O O . LEU A 1 330 ? -19.845 17.519 24.473 1.00 85.94 330 LEU A O 1
ATOM 2528 N N . PRO A 1 331 ? -18.774 15.718 23.616 1.00 85.25 331 PRO A N 1
ATOM 2529 C CA . PRO A 1 331 ? -19.406 15.766 22.294 1.00 85.25 331 PRO A CA 1
ATOM 2530 C C . PRO A 1 331 ? -20.942 15.746 22.336 1.00 85.25 331 PRO A C 1
ATOM 2532 O O . PRO A 1 331 ? -21.542 15.052 23.159 1.00 85.25 331 PRO A O 1
ATOM 2535 N N . ASP A 1 332 ? -21.602 16.458 21.415 1.00 83.50 332 ASP A N 1
ATOM 2536 C CA . ASP A 1 332 ? -23.072 16.586 21.392 1.00 83.50 332 ASP A CA 1
ATOM 2537 C C . ASP A 1 332 ? -23.804 15.240 21.280 1.00 83.50 332 ASP A C 1
ATOM 2539 O O . ASP A 1 332 ? -24.817 15.031 21.948 1.00 83.50 332 ASP A O 1
ATOM 2543 N N . CYS A 1 333 ? -23.250 14.288 20.523 1.00 79.88 333 CYS A N 1
ATOM 2544 C CA . CYS A 1 333 ? -23.789 12.931 20.383 1.00 79.88 333 CYS A CA 1
ATOM 2545 C C . CYS A 1 333 ? -23.809 12.125 21.697 1.00 79.88 333 CYS A C 1
ATOM 2547 O O . CYS A 1 333 ? -24.501 11.115 21.783 1.00 79.88 333 CYS A O 1
ATOM 2549 N N . LEU A 1 334 ? -23.073 12.562 22.726 1.00 81.31 334 LEU A N 1
ATOM 2550 C CA . LEU A 1 334 ? -23.067 11.951 24.055 1.00 81.31 334 LEU A CA 1
ATOM 2551 C C . LEU A 1 334 ? -23.982 12.687 25.049 1.00 81.31 334 LEU A C 1
ATOM 2553 O O . LEU A 1 334 ? -24.300 12.130 26.100 1.00 81.31 334 LEU A O 1
ATOM 2557 N N . LYS A 1 335 ? -24.440 13.913 24.759 1.00 79.06 335 LYS A N 1
ATOM 2558 C CA . LYS A 1 335 ? -25.234 14.716 25.714 1.00 79.06 335 LYS A CA 1
ATOM 2559 C C . LYS A 1 335 ? -26.617 14.126 25.985 1.00 79.06 335 LYS A C 1
ATOM 2561 O O . LYS A 1 335 ? -27.102 14.204 27.111 1.00 79.06 335 LYS A O 1
ATOM 2566 N N . PHE A 1 336 ? -27.222 13.488 24.989 1.00 64.50 336 PHE A N 1
ATOM 2567 C CA . PHE A 1 336 ? -28.541 12.877 25.113 1.00 64.50 336 PHE A CA 1
ATOM 2568 C C . PHE A 1 336 ? -28.427 11.401 25.528 1.00 64.50 336 PHE A C 1
ATOM 2570 O O . PHE A 1 336 ? -27.545 10.661 25.082 1.00 64.50 336 PHE A O 1
ATOM 2577 N N . GLN A 1 337 ? -29.300 10.957 26.433 1.00 53.59 337 GLN A N 1
ATOM 2578 C CA . GLN A 1 337 ? -29.584 9.530 26.572 1.00 53.59 337 GLN A CA 1
ATOM 2579 C C . GLN A 1 337 ? -30.445 9.121 25.377 1.00 53.59 337 GLN A C 1
ATOM 2581 O O . GLN A 1 337 ? -31.394 9.833 25.051 1.00 53.59 337 GLN A O 1
ATOM 2586 N N . CYS A 1 338 ? -30.154 7.976 24.756 1.00 42.06 338 CYS A N 1
ATOM 2587 C CA . CYS A 1 338 ? -31.173 7.306 23.959 1.00 42.06 338 CYS A CA 1
ATOM 2588 C C . CYS A 1 338 ? -32.350 7.009 24.889 1.00 42.06 338 CYS A C 1
ATOM 2590 O O . CYS A 1 338 ? -32.209 6.259 25.855 1.00 42.06 338 CYS A O 1
ATOM 2592 N N . SER A 1 339 ? -33.491 7.637 24.622 1.00 36.28 339 SER A N 1
ATOM 2593 C CA . SER A 1 339 ? -34.772 7.164 25.124 1.00 36.28 339 SER A CA 1
ATOM 2594 C C . SER A 1 339 ? -34.960 5.736 24.623 1.00 36.28 339 SER A C 1
ATOM 2596 O O . SER A 1 339 ? -34.874 5.505 23.419 1.00 36.28 339 SER A O 1
ATOM 2598 N N . ASN A 1 340 ? -35.167 4.793 25.543 1.00 32.84 340 ASN A N 1
ATOM 2599 C CA . ASN A 1 340 ? -35.474 3.411 25.187 1.00 32.84 340 ASN A CA 1
ATOM 2600 C C . ASN A 1 340 ? -36.778 3.368 24.375 1.00 32.84 340 ASN A C 1
ATOM 2602 O O . ASN A 1 340 ? -37.820 3.763 24.901 1.00 32.84 340 ASN A O 1
ATOM 2606 N N . GLU A 1 341 ? -36.707 2.829 23.160 1.00 32.16 341 GLU A N 1
ATOM 2607 C CA . GLU A 1 341 ? -37.826 2.246 22.406 1.00 32.16 341 GLU A CA 1
ATOM 2608 C C . GLU A 1 341 ? -37.426 0.833 21.958 1.00 32.16 341 GLU A C 1
ATOM 2610 O O . GLU A 1 341 ? -36.268 0.671 21.504 1.00 32.16 341 GLU A O 1
#

pLDDT: mean 70.26, std 22.03, range [19.38, 98.06]

Foldseek 3Di:
DAPPPQPAWEKEFEAQDVVVQVVVQVVVCVRHVYWYWYDHPPFQKIWIWAQDPVSDIDIDIDGNDCWDDCCVRPVVSPPDIHGVVLVRPDPPPDRDTPIPRLVPCVDQDQPAFDRQLRVLVPDPDRSLVSNCVSVVSPRAPDHTGDDDDDDDDDDDPDRHPADDDDDPDPPDLQAPLQPCLQPDPDLSVVLSSLSSVRQQQRHHVQHGSLNSLQDDPPSVSSNVSNLVSPHDQCRGTPVRAGVLLVQLVDPPRDLVSLLSSLLSCVVVPRQQPASDPFGGSLLSCLQVLNLSSNVSNVVSPHDQAGFHDPVTDTSLVSNVVSCVVVVHDRDPNSPDDPDDD

Organism: Selaginella moellendorffii (NCBI:txid88036)

Secondary structure (DSSP, 8-state):
---TT-S--EEEEEESSHHHHHHHHHHHHHHH-SEEEEEETT-SEEEEEEE-TTS-EEEEEEES-S-EEGGGT-TTSTT-EE-HHHHTTT--SS---EEE-SS-TTPPPTTT---HHHHHHHSSS--HHHHHHHHHTT--TTPPP-------SSS-S--SS---SSS---SSTTTSHHHHHHH---HHHHHHHHHTT--TTPEETTEEHHHHHTSSSSHHHHHHHHHHTT--SS---TTS--HHHHHTTSTT--HHHHHHHHHHHHTTT-TTS-SSSS--HHHHHHHTT-HHHHHHHHHTT--S-SEETTTTEEHHHHHHHHHHHTT-PPPHHHHS-----